Protein AF-A0A2E8CYW5-F1 (afdb_monomer_lite)

pLDDT: mean 71.44, std 22.96, range [21.73, 96.25]

Secondary structure (DSSP, 8-state):
--------------------------------------------S----TT-----TT--------------TT---EE-TTS-EEETTEEESSSSSS-EEPPHHHHHHHHSTT-EEEEEE-TTS-EEEEEE----S-SSEEEEEEEEESSTTSS-EEEEEEEEE-TT---EE-TTS-EE-SEEEEEEEEE-TTS-EEEEEEE--TT---B--STT--GGG--BPPEEEEEEETTTT-STT-EEEEEE----

Foldseek 3Di:
DDDDDDDDDDDDDDDDDPPPDDDDPDDDDDDDDDDDDDDDDPDDPDPPDSPDDPPPPVDDDDDDDDDDDDADPLWDWAQFPLRWIDTQQWIDPPNRNDIDGAPPQLNCVCPDQQNFFEWYQDPQRKIKTWGFDQDDPDQQKGWIFIWIDNPRSNHIDTRDTAIEGRRFFRFFADPVLDTGHAKDWHDYWDADPLRKIKTKIKGDGHPQPAAPPDPSDDVVSRHGHIFIFMWIFNPSPPDPPGYIYTPDGPDD

Structure (mmCIF, N/CA/C/O backbone):
data_AF-A0A2E8CYW5-F1
#
_entry.id   AF-A0A2E8CYW5-F1
#
loop_
_atom_site.group_PDB
_atom_site.id
_atom_site.type_symbol
_atom_site.label_atom_id
_atom_site.label_alt_id
_atom_site.label_comp_id
_atom_site.label_asym_id
_atom_site.label_entity_id
_atom_site.label_seq_id
_atom_site.pdbx_PDB_ins_code
_atom_site.Cartn_x
_atom_site.Cartn_y
_atom_site.Cartn_z
_atom_site.occupancy
_atom_site.B_iso_or_equiv
_atom_site.auth_seq_id
_atom_site.auth_comp_id
_atom_site.auth_asym_id
_atom_site.auth_atom_id
_atom_site.pdbx_PDB_model_num
ATOM 1 N N . MET A 1 1 ? 54.751 26.256 -8.922 1.00 47.03 1 MET A N 1
ATOM 2 C CA . MET A 1 1 ? 53.651 26.724 -8.053 1.00 47.03 1 MET A CA 1
ATOM 3 C C . MET A 1 1 ? 52.973 27.924 -8.700 1.00 47.03 1 MET A C 1
ATOM 5 O O . MET A 1 1 ? 53.619 28.960 -8.795 1.00 47.03 1 MET A O 1
ATOM 9 N N . PRO A 1 2 ? 51.725 27.797 -9.175 1.00 37.22 2 PRO A N 1
ATOM 10 C CA . PRO A 1 2 ? 50.867 28.930 -9.518 1.00 37.22 2 PRO A CA 1
ATOM 11 C C . PRO A 1 2 ? 49.716 29.100 -8.497 1.00 37.22 2 PRO A C 1
ATOM 13 O O . PRO A 1 2 ? 49.422 28.163 -7.750 1.00 37.22 2 PRO A O 1
ATOM 16 N N . PRO A 1 3 ? 49.088 30.288 -8.414 1.00 44.34 3 PRO A N 1
ATOM 17 C CA . PRO A 1 3 ? 48.321 30.696 -7.242 1.00 44.34 3 PRO A CA 1
ATOM 18 C C . PRO A 1 3 ? 46.889 30.151 -7.224 1.00 44.34 3 PRO A C 1
ATOM 20 O O . PRO A 1 3 ? 46.213 30.030 -8.249 1.00 44.34 3 PRO A O 1
ATOM 23 N N . SER A 1 4 ? 46.427 29.871 -6.007 1.00 41.19 4 SER A N 1
ATOM 24 C CA . SER A 1 4 ? 45.069 29.482 -5.654 1.00 41.19 4 SER A CA 1
ATOM 25 C C . SER A 1 4 ? 44.073 30.611 -5.946 1.00 41.19 4 SER A C 1
ATOM 27 O O . SER A 1 4 ? 44.196 31.727 -5.448 1.00 41.19 4 SER A O 1
ATOM 29 N N . ARG A 1 5 ? 43.040 30.315 -6.743 1.00 37.78 5 ARG A N 1
ATOM 30 C CA . ARG A 1 5 ? 41.843 31.160 -6.857 1.00 37.78 5 ARG A CA 1
ATOM 31 C C . ARG A 1 5 ? 40.737 30.562 -5.996 1.00 37.78 5 ARG A C 1
ATOM 33 O O . ARG A 1 5 ? 40.181 29.521 -6.339 1.00 37.78 5 ARG A O 1
ATOM 40 N N . SER A 1 6 ? 40.421 31.230 -4.890 1.00 40.03 6 SER A N 1
ATOM 41 C CA . SER A 1 6 ? 39.220 30.978 -4.100 1.00 40.03 6 SER A CA 1
ATOM 42 C C . SER A 1 6 ? 37.986 31.398 -4.906 1.00 40.03 6 SER A C 1
ATOM 44 O O . SER A 1 6 ? 37.879 32.529 -5.377 1.00 40.03 6 SER A O 1
ATOM 46 N N . ARG A 1 7 ? 37.039 30.474 -5.097 1.00 35.38 7 ARG A N 1
ATOM 47 C CA . ARG A 1 7 ? 35.687 30.802 -5.562 1.00 35.38 7 ARG A CA 1
ATOM 48 C C . ARG A 1 7 ? 34.765 30.811 -4.351 1.00 35.38 7 ARG A C 1
ATOM 50 O O . ARG A 1 7 ? 34.496 29.764 -3.772 1.00 35.38 7 ARG A O 1
ATOM 57 N N . HIS A 1 8 ? 34.277 31.992 -3.987 1.00 34.41 8 HIS A N 1
ATOM 58 C CA . HIS A 1 8 ? 33.111 32.132 -3.125 1.00 34.41 8 HIS A CA 1
ATOM 59 C C . HIS A 1 8 ? 31.872 31.684 -3.911 1.00 34.41 8 HIS A C 1
ATOM 61 O O . HIS A 1 8 ? 31.491 32.333 -4.883 1.00 34.41 8 HIS A O 1
ATOM 67 N N . SER A 1 9 ? 31.252 30.570 -3.514 1.00 30.77 9 SER A N 1
ATOM 68 C CA . SER A 1 9 ? 29.910 30.207 -3.973 1.00 30.77 9 SER A CA 1
ATOM 69 C C . SER A 1 9 ? 28.882 30.747 -2.983 1.00 30.77 9 SER A C 1
ATOM 71 O O . SER A 1 9 ? 28.772 30.265 -1.855 1.00 30.77 9 SER A O 1
ATOM 73 N N . ILE A 1 10 ? 28.128 31.751 -3.413 1.00 33.31 10 ILE A N 1
ATOM 74 C CA . ILE A 1 10 ? 26.928 32.223 -2.727 1.00 33.31 10 ILE A CA 1
ATOM 75 C C . ILE A 1 10 ? 25.847 31.158 -2.954 1.00 33.31 10 ILE A C 1
ATOM 77 O O . ILE A 1 10 ? 25.434 30.931 -4.088 1.00 33.31 10 ILE A O 1
ATOM 81 N N . SER A 1 11 ? 25.421 30.474 -1.891 1.00 28.48 11 SER A N 1
ATOM 82 C CA . SER A 1 11 ? 24.241 29.599 -1.923 1.00 28.48 11 SER A CA 1
ATOM 83 C C . SER A 1 11 ? 22.984 30.442 -1.693 1.00 28.48 11 SER A C 1
ATOM 85 O O . SER A 1 11 ? 22.895 31.081 -0.643 1.00 28.48 11 SER A O 1
ATOM 87 N N . PRO A 1 12 ? 21.989 30.449 -2.596 1.00 29.73 12 PRO A N 1
ATOM 88 C CA . PRO A 1 12 ? 20.687 31.003 -2.267 1.00 29.73 12 PRO A CA 1
ATOM 89 C C . PRO A 1 12 ? 19.934 30.004 -1.380 1.00 29.73 12 PRO A C 1
ATOM 91 O O . PRO A 1 12 ? 19.666 28.871 -1.781 1.00 29.73 12 PRO A O 1
ATOM 94 N N . SER A 1 13 ? 19.595 30.417 -0.154 1.00 29.06 13 SER A N 1
ATOM 95 C CA . SER A 1 13 ? 18.730 29.633 0.727 1.00 29.06 13 SER A CA 1
ATOM 96 C C . SER A 1 13 ? 17.302 29.666 0.175 1.00 29.06 13 SER A C 1
ATOM 98 O O . SER A 1 13 ? 16.568 30.637 0.370 1.00 29.06 13 SER A O 1
ATOM 100 N N . ILE A 1 14 ? 16.897 28.611 -0.521 1.00 31.09 14 ILE A N 1
ATOM 101 C CA . ILE A 1 14 ? 15.496 28.401 -0.880 1.00 31.09 14 ILE A CA 1
ATOM 102 C C . ILE A 1 14 ? 14.826 27.790 0.351 1.00 31.09 14 ILE A C 1
ATOM 104 O O . ILE A 1 14 ? 15.041 26.625 0.681 1.00 31.09 14 ILE A O 1
ATOM 108 N N . ARG A 1 15 ? 14.045 28.598 1.077 1.00 28.33 15 ARG A N 1
ATOM 109 C CA . ARG A 1 15 ? 13.140 28.075 2.107 1.00 28.33 15 ARG A CA 1
ATOM 110 C C . ARG A 1 15 ? 12.066 27.236 1.405 1.00 28.33 15 ARG A C 1
ATOM 112 O O . ARG A 1 15 ? 11.458 27.746 0.464 1.00 28.33 15 ARG A O 1
ATOM 119 N N . PRO A 1 16 ? 11.776 26.003 1.846 1.00 27.34 16 PRO A N 1
ATOM 120 C CA . PRO A 1 16 ? 10.622 25.283 1.334 1.00 27.34 16 PRO A CA 1
ATOM 121 C C . PRO A 1 16 ? 9.353 25.998 1.814 1.00 27.34 16 PRO A C 1
ATOM 123 O O . PRO A 1 16 ? 9.046 26.010 3.006 1.00 27.34 16 PRO A O 1
ATOM 126 N N . GLN A 1 17 ? 8.624 26.622 0.887 1.00 27.45 17 GLN A N 1
ATOM 127 C CA . GLN A 1 17 ? 7.241 27.023 1.125 1.00 27.45 17 GLN A CA 1
ATOM 128 C C . GLN A 1 17 ? 6.415 25.745 1.286 1.00 27.45 17 GLN A C 1
ATOM 130 O O . GLN A 1 17 ? 6.280 24.951 0.355 1.00 27.45 17 GLN A O 1
ATOM 135 N N . SER A 1 18 ? 5.887 25.511 2.487 1.00 30.22 18 SER A N 1
ATOM 136 C CA . SER A 1 18 ? 4.919 24.444 2.713 1.00 30.22 18 SER A CA 1
ATOM 137 C C . SER A 1 18 ? 3.595 24.843 2.061 1.00 30.22 18 SER A C 1
ATOM 139 O O . SER A 1 18 ? 2.777 25.527 2.677 1.00 30.22 18 SER A O 1
ATOM 141 N N . ASN A 1 19 ? 3.371 24.413 0.822 1.00 26.50 19 ASN A N 1
ATOM 142 C CA . ASN A 1 19 ? 2.046 24.453 0.213 1.00 26.50 19 ASN A CA 1
ATOM 143 C C . ASN A 1 19 ? 1.159 23.416 0.917 1.00 26.50 19 ASN A C 1
ATOM 145 O O . ASN A 1 19 ? 1.057 22.265 0.498 1.00 26.50 19 ASN A O 1
ATOM 149 N N . ARG A 1 20 ? 0.537 23.817 2.031 1.00 27.14 20 ARG A N 1
ATOM 150 C CA . ARG A 1 20 ? -0.665 23.152 2.540 1.00 27.14 20 ARG A CA 1
ATOM 151 C C . ARG A 1 20 ? -1.781 23.463 1.547 1.00 27.14 20 ARG A C 1
ATOM 153 O O . ARG A 1 20 ? -2.274 24.583 1.519 1.00 27.14 20 ARG A O 1
ATOM 160 N N . GLN A 1 21 ? -2.149 22.491 0.722 1.00 24.30 21 GLN A N 1
ATOM 161 C CA . GLN A 1 21 ? -3.419 22.543 0.007 1.00 24.30 21 GLN A CA 1
ATOM 162 C C . GLN A 1 21 ? -4.511 22.069 0.970 1.00 24.30 21 GLN A C 1
ATOM 164 O O . GLN A 1 21 ? -4.511 20.916 1.400 1.00 24.30 21 GLN A O 1
ATOM 169 N N . GLU A 1 22 ? -5.400 22.982 1.358 1.00 23.59 22 GLU A N 1
ATOM 170 C CA . GLU A 1 22 ? -6.690 22.627 1.945 1.00 23.59 22 GLU A CA 1
ATOM 171 C C . GLU A 1 22 ? -7.615 22.169 0.818 1.00 23.59 22 GLU A C 1
ATOM 173 O O . GLU A 1 22 ? -7.815 22.880 -0.166 1.00 23.59 22 GLU A O 1
ATOM 178 N N . ILE A 1 23 ? -8.169 20.966 0.952 1.00 28.81 23 ILE A N 1
ATOM 179 C CA . ILE A 1 23 ? -9.212 20.483 0.051 1.00 28.81 23 ILE A CA 1
ATOM 180 C C . ILE A 1 23 ? -10.537 21.062 0.555 1.00 28.81 23 ILE A C 1
ATOM 182 O O . ILE A 1 23 ? -11.105 20.578 1.533 1.00 28.81 23 ILE A O 1
ATOM 186 N N . GLN A 1 24 ? -11.022 22.110 -0.109 1.00 21.98 24 GLN A N 1
ATOM 187 C CA . GLN A 1 24 ? -12.412 22.545 -0.008 1.00 21.98 24 GLN A CA 1
ATOM 188 C C . GLN A 1 24 ? -13.266 21.663 -0.921 1.00 21.98 24 GLN A C 1
ATOM 190 O O . GLN A 1 24 ? -13.129 21.714 -2.140 1.00 21.98 24 GLN A O 1
ATOM 195 N N . ILE A 1 25 ? -14.183 20.886 -0.344 1.00 27.02 25 ILE A N 1
ATOM 196 C CA . ILE A 1 25 ? -15.333 20.372 -1.094 1.00 27.02 25 ILE A CA 1
ATOM 197 C C . ILE A 1 25 ? -16.478 21.332 -0.794 1.00 27.02 25 ILE A C 1
ATOM 199 O O . ILE A 1 25 ? -17.089 21.279 0.272 1.00 27.02 25 ILE A O 1
ATOM 203 N N . LEU A 1 26 ? -16.703 22.266 -1.715 1.00 21.73 26 LEU A N 1
ATOM 204 C CA . LEU A 1 26 ? -17.824 23.195 -1.672 1.00 21.73 26 LEU A CA 1
ATOM 205 C C . LEU A 1 26 ? -18.984 22.593 -2.469 1.00 21.73 26 LEU A C 1
ATOM 207 O O . LEU A 1 26 ? -18.809 22.260 -3.638 1.00 21.73 26 LEU A O 1
ATOM 211 N N . LEU A 1 27 ? -20.177 22.525 -1.879 1.00 28.73 27 LEU A N 1
ATOM 212 C CA . LEU A 1 27 ? -21.420 22.433 -2.644 1.00 28.73 27 LEU A CA 1
ATOM 213 C C . LEU A 1 27 ? -22.376 23.517 -2.146 1.00 28.73 27 LEU A C 1
ATOM 215 O O . LEU A 1 27 ? -22.638 23.635 -0.951 1.00 28.73 27 LEU A O 1
ATOM 219 N N . SER A 1 28 ? -22.816 24.361 -3.080 1.00 24.91 28 SER A N 1
ATOM 220 C CA . SER A 1 28 ? -23.574 25.582 -2.820 1.00 24.91 28 SER A CA 1
ATOM 221 C C . SER A 1 28 ? -24.995 25.303 -2.336 1.00 24.91 28 SER A C 1
ATOM 223 O O . SER A 1 28 ? -25.704 24.468 -2.898 1.00 24.91 28 SER A O 1
ATOM 225 N N . HIS A 1 29 ? -25.451 26.097 -1.370 1.00 35.94 29 HIS A N 1
ATOM 226 C CA . HIS A 1 29 ? -26.864 26.239 -1.037 1.00 35.94 29 HIS A CA 1
ATOM 227 C C . HIS A 1 29 ? -27.600 27.050 -2.119 1.00 35.94 29 HIS A C 1
ATOM 229 O O . HIS A 1 29 ? -27.325 28.236 -2.253 1.00 35.94 29 HIS A O 1
ATOM 235 N N . HIS A 1 30 ? -28.544 26.441 -2.852 1.00 27.81 30 HIS A N 1
ATOM 236 C CA . HIS A 1 30 ? -29.931 26.934 -2.976 1.00 27.81 30 HIS A CA 1
ATOM 237 C C . HIS A 1 30 ? -30.818 26.080 -3.914 1.00 27.81 30 HIS A C 1
ATOM 239 O O . HIS A 1 30 ? -30.529 25.896 -5.087 1.00 27.81 30 HIS A O 1
ATOM 245 N N . THR A 1 31 ? -31.924 25.602 -3.328 1.00 32.16 31 THR A N 1
ATOM 246 C CA . THR A 1 31 ? -33.293 25.390 -3.857 1.00 32.16 31 THR A CA 1
ATOM 247 C C . THR A 1 31 ? -33.548 24.766 -5.243 1.00 32.16 31 THR A C 1
ATOM 249 O O . THR A 1 31 ? -33.476 25.439 -6.263 1.00 32.16 31 THR A O 1
ATOM 252 N N . GLN A 1 32 ? -34.145 23.562 -5.171 1.00 28.42 32 GLN A N 1
ATOM 253 C CA . GLN A 1 32 ? -35.127 22.940 -6.088 1.00 28.42 32 GLN A CA 1
ATOM 254 C C . GLN A 1 32 ? -34.602 22.275 -7.385 1.00 28.42 32 GLN A C 1
ATOM 256 O O . GLN A 1 32 ? -33.529 22.601 -7.878 1.00 28.42 32 GLN A O 1
ATOM 261 N N . PRO A 1 33 ? -35.290 21.213 -7.861 1.00 35.53 33 PRO A N 1
ATOM 262 C CA . PRO A 1 33 ? -34.626 19.976 -8.240 1.00 35.53 33 PRO A CA 1
ATOM 263 C C . PRO A 1 33 ? -34.502 19.818 -9.752 1.00 35.53 33 PRO A C 1
ATOM 265 O O . PRO A 1 33 ? -35.498 19.809 -10.470 1.00 35.53 33 PRO A O 1
ATOM 268 N N . ARG A 1 34 ? -33.279 19.574 -10.218 1.00 26.97 34 ARG A N 1
ATOM 269 C CA . ARG A 1 34 ? -32.961 18.564 -11.235 1.00 26.97 34 ARG A CA 1
ATOM 270 C C . ARG A 1 34 ? -31.443 18.439 -11.339 1.00 26.97 34 ARG A C 1
ATOM 272 O O . ARG A 1 34 ? -30.766 19.342 -11.803 1.00 26.97 34 ARG A O 1
ATOM 279 N N . PHE A 1 35 ? -30.986 17.297 -10.828 1.00 35.22 35 PHE A N 1
ATOM 280 C CA . PHE A 1 35 ? -29.798 16.524 -11.182 1.00 35.22 35 PHE A CA 1
ATOM 281 C C . PHE A 1 35 ? -28.516 17.289 -11.530 1.00 35.22 35 PHE A C 1
ATOM 283 O O . PHE A 1 35 ? -28.335 17.741 -12.655 1.00 35.22 35 PHE A O 1
ATOM 290 N N . LEU A 1 36 ? -27.557 17.259 -10.600 1.00 25.67 36 LEU A N 1
ATOM 291 C CA . LEU A 1 36 ? -26.140 17.253 -10.950 1.00 25.67 36 LEU A CA 1
ATOM 292 C C . LEU A 1 36 ? -25.350 16.374 -9.966 1.00 25.67 36 LEU A C 1
ATOM 294 O O . LEU A 1 36 ? -25.582 16.401 -8.758 1.00 25.67 36 LEU A O 1
ATOM 298 N N . ARG A 1 37 ? -24.481 15.548 -10.550 1.00 29.22 37 ARG A N 1
ATOM 299 C CA . ARG A 1 37 ? -23.729 14.420 -9.983 1.00 29.22 37 ARG A CA 1
ATOM 300 C C . ARG A 1 37 ? -22.517 14.882 -9.163 1.00 29.22 37 ARG A C 1
ATOM 302 O O . ARG A 1 37 ? -21.942 15.925 -9.462 1.00 29.22 37 ARG A O 1
ATOM 309 N N . LEU A 1 38 ? -22.063 14.065 -8.204 1.00 29.83 38 LEU A N 1
ATOM 310 C CA . LEU A 1 38 ? -20.691 14.166 -7.697 1.00 29.83 38 LEU A CA 1
ATOM 311 C C . LEU A 1 38 ? -20.029 12.793 -7.544 1.00 29.83 38 LEU A C 1
ATOM 313 O O . LEU A 1 38 ? -20.540 11.899 -6.872 1.00 29.83 38 LEU A O 1
ATOM 317 N N . ALA A 1 39 ? -18.874 12.689 -8.196 1.00 29.08 39 ALA A N 1
ATOM 318 C CA . ALA A 1 39 ? -18.008 11.533 -8.319 1.00 29.08 39 ALA A CA 1
ATOM 319 C C . ALA A 1 39 ? -17.130 11.320 -7.075 1.00 29.08 39 ALA A C 1
ATOM 321 O O . ALA A 1 39 ? -16.587 12.269 -6.508 1.00 29.08 39 ALA A O 1
ATOM 322 N N . ALA A 1 40 ? -16.927 10.053 -6.710 1.00 29.70 40 ALA A N 1
ATOM 323 C CA . ALA A 1 40 ? -15.824 9.627 -5.860 1.00 29.70 40 ALA A CA 1
ATOM 324 C C . ALA A 1 40 ? -14.643 9.249 -6.765 1.00 29.70 40 ALA A C 1
ATOM 326 O O . ALA A 1 40 ? -14.745 8.334 -7.581 1.00 29.70 40 ALA A O 1
ATOM 327 N N . SER A 1 41 ? -13.524 9.963 -6.643 1.00 28.55 41 SER A N 1
ATOM 328 C CA . SER A 1 41 ? -12.308 9.667 -7.398 1.00 28.55 41 SER A CA 1
ATOM 329 C C . SER A 1 41 ? -11.626 8.413 -6.844 1.00 28.55 41 SER A C 1
ATOM 331 O O . SER A 1 41 ? -10.807 8.483 -5.928 1.00 28.55 41 SER A O 1
ATOM 333 N N . LEU A 1 42 ? -11.946 7.257 -7.421 1.00 27.39 42 LEU A N 1
ATOM 334 C CA . LEU A 1 42 ? -10.985 6.165 -7.535 1.00 27.39 42 LEU A CA 1
ATOM 335 C C . LEU A 1 42 ? -9.947 6.603 -8.569 1.00 27.39 42 LEU A C 1
ATOM 337 O O . LEU A 1 42 ? -10.308 6.996 -9.680 1.00 27.39 42 LEU A O 1
ATOM 341 N N . SER A 1 43 ? -8.668 6.587 -8.195 1.00 28.48 43 SER A N 1
ATOM 342 C CA . SER A 1 43 ? -7.562 6.915 -9.090 1.00 28.48 43 SER A CA 1
ATOM 343 C C . SER A 1 43 ? -7.649 6.068 -10.356 1.00 28.48 43 SER A C 1
ATOM 345 O O . SER A 1 43 ? -7.377 4.871 -10.386 1.00 28.48 43 SER A O 1
ATOM 347 N N . THR A 1 44 ? -8.040 6.732 -11.427 1.00 26.55 44 THR A N 1
ATOM 348 C CA . THR A 1 44 ? -7.998 6.225 -12.779 1.00 26.55 44 THR A CA 1
ATOM 349 C C . THR A 1 44 ? -7.469 7.372 -13.625 1.00 26.55 44 THR A C 1
ATOM 351 O O . THR A 1 44 ? -8.061 8.445 -13.705 1.00 26.55 44 THR A O 1
ATOM 354 N N . TRP A 1 45 ? -6.393 7.133 -14.369 1.00 28.02 45 TRP A N 1
ATOM 355 C CA . TRP A 1 45 ? -6.282 7.705 -15.717 1.00 28.02 45 TRP A CA 1
ATOM 356 C C . TRP A 1 45 ? -7.270 7.021 -16.665 1.00 28.02 45 TRP A C 1
ATOM 358 O O . TRP A 1 45 ? -6.965 6.480 -17.719 1.00 28.02 45 TRP A O 1
ATOM 368 N N . SER A 1 46 ? -8.505 7.043 -16.220 1.00 27.73 46 SER A N 1
ATOM 369 C CA . SER A 1 46 ? -9.724 6.850 -16.950 1.00 27.73 46 SER A CA 1
ATOM 370 C C . SER A 1 46 ? -10.676 7.718 -16.163 1.00 27.73 46 SER A C 1
ATOM 372 O O . SER A 1 46 ? -11.439 7.243 -15.335 1.00 27.73 46 SER A O 1
ATOM 374 N N . ALA A 1 47 ? -10.653 9.014 -16.461 1.00 31.11 47 ALA A N 1
ATOM 375 C CA . ALA A 1 47 ? -11.911 9.732 -16.523 1.00 31.11 47 ALA A CA 1
ATOM 376 C C . ALA A 1 47 ? -12.772 9.050 -17.610 1.00 31.11 47 ALA A C 1
ATOM 378 O O . ALA A 1 47 ? -12.980 9.584 -18.691 1.00 31.11 47 ALA A O 1
ATOM 379 N N . ALA A 1 48 ? -13.193 7.809 -17.350 1.00 33.19 48 ALA A N 1
ATOM 380 C CA . ALA A 1 48 ? -14.477 7.334 -17.783 1.00 33.19 48 ALA A CA 1
ATOM 381 C C . ALA A 1 48 ? -15.444 8.167 -16.950 1.00 33.19 48 ALA A C 1
ATOM 383 O O . ALA A 1 48 ? -15.329 8.250 -15.725 1.00 33.19 48 ALA A O 1
ATOM 384 N N . ASN A 1 49 ? -16.267 8.922 -17.659 1.00 32.88 49 ASN A N 1
ATOM 385 C CA . ASN A 1 49 ? -17.238 9.853 -17.120 1.00 32.88 49 ASN A CA 1
ATOM 386 C C . ASN A 1 49 ? -17.919 9.255 -15.878 1.00 32.88 49 ASN A C 1
ATOM 388 O O . ASN A 1 49 ? -18.357 8.108 -15.919 1.00 32.88 49 ASN A O 1
ATOM 392 N N . GLY A 1 50 ? -18.016 10.022 -14.785 1.00 38.44 50 GLY A N 1
ATOM 393 C CA . GLY A 1 50 ? -18.687 9.644 -13.527 1.00 38.44 50 GLY A CA 1
ATOM 394 C C . GLY A 1 50 ? -20.213 9.510 -13.649 1.00 38.44 50 GLY A C 1
ATOM 395 O O . GLY A 1 50 ? -20.951 9.890 -12.742 1.00 38.44 50 GLY A O 1
ATOM 396 N N . ASP A 1 51 ? -20.654 9.000 -14.791 1.00 43.84 51 ASP A N 1
ATOM 397 C CA . ASP A 1 51 ? -22.015 8.922 -15.285 1.00 43.84 51 ASP A CA 1
ATOM 398 C C . ASP A 1 51 ? -22.465 7.477 -15.520 1.00 43.84 51 ASP A C 1
ATOM 400 O O . ASP A 1 51 ? -23.658 7.260 -15.724 1.00 43.84 51 ASP A O 1
ATOM 404 N N . GLU A 1 52 ? -21.549 6.505 -15.480 1.00 47.09 52 GLU A N 1
ATOM 405 C CA . GLU A 1 52 ? -21.896 5.087 -15.555 1.00 47.09 52 GLU A CA 1
ATOM 406 C C . GLU A 1 52 ? -22.388 4.617 -14.184 1.00 47.09 52 GLU A C 1
ATOM 408 O O . GLU A 1 52 ? -21.622 4.329 -13.261 1.00 47.09 52 GLU A O 1
ATOM 413 N N . GLU A 1 53 ? -23.711 4.597 -14.039 1.00 53.66 53 GLU A N 1
ATOM 414 C CA . GLU A 1 53 ? -24.379 3.827 -13.000 1.00 53.66 53 GLU A CA 1
ATOM 415 C C . GLU A 1 53 ? -23.948 2.359 -13.159 1.00 53.66 53 GLU A C 1
ATOM 417 O O . GLU A 1 53 ? -23.843 1.846 -14.271 1.00 53.66 53 GLU A O 1
ATOM 422 N N . SER A 1 54 ? -23.602 1.685 -12.060 1.00 57.69 54 SER A N 1
ATOM 423 C CA . SER A 1 54 ? -23.266 0.265 -12.147 1.00 57.69 54 SER A CA 1
ATOM 424 C C . SER A 1 54 ? -24.536 -0.497 -12.521 1.00 57.69 54 SER A C 1
ATOM 426 O O . SER A 1 54 ? -25.397 -0.706 -11.674 1.00 57.69 54 SER A O 1
ATOM 428 N N . ASP A 1 55 ? -24.633 -0.930 -13.776 1.00 62.66 55 ASP A N 1
ATOM 429 C CA . ASP A 1 55 ? -25.780 -1.685 -14.297 1.00 62.66 55 ASP A CA 1
ATOM 430 C C . ASP A 1 55 ? -25.886 -3.114 -13.725 1.00 62.66 55 ASP A C 1
ATOM 432 O O . ASP A 1 55 ? -26.747 -3.888 -14.143 1.00 62.66 55 ASP A O 1
ATOM 436 N N . ASP A 1 56 ? -25.023 -3.512 -12.779 1.00 79.06 56 ASP A N 1
ATOM 437 C CA . ASP A 1 56 ? -25.128 -4.819 -12.131 1.00 79.06 56 ASP A CA 1
ATOM 438 C C . ASP A 1 56 ? -26.254 -4.786 -11.081 1.00 79.06 56 ASP A C 1
ATOM 440 O O . ASP A 1 56 ? -26.066 -4.227 -9.995 1.00 79.06 56 ASP A O 1
ATOM 444 N N . PRO A 1 57 ? -27.407 -5.444 -11.318 1.00 76.88 57 PRO A N 1
ATOM 445 C CA . PRO A 1 57 ? -28.550 -5.393 -10.405 1.00 76.88 57 PRO A CA 1
ATOM 446 C C . PRO A 1 57 ? -28.261 -6.034 -9.037 1.00 76.88 57 PRO A C 1
ATOM 448 O O . PRO A 1 57 ? -29.061 -5.909 -8.104 1.00 76.88 57 PRO A O 1
ATOM 451 N N . ARG A 1 58 ? -27.130 -6.742 -8.895 1.00 84.06 58 ARG A N 1
ATOM 452 C CA . ARG A 1 58 ? -26.660 -7.314 -7.627 1.00 84.06 58 ARG A CA 1
ATOM 453 C C . ARG A 1 58 ? -25.947 -6.281 -6.756 1.00 84.06 58 ARG A C 1
ATOM 455 O O . ARG A 1 58 ? -25.823 -6.501 -5.551 1.00 84.06 58 ARG A O 1
ATOM 462 N N . ILE A 1 59 ? -25.482 -5.174 -7.332 1.00 76.00 59 ILE A N 1
ATOM 463 C CA . ILE A 1 59 ? -24.755 -4.120 -6.628 1.00 76.00 59 ILE A CA 1
ATOM 464 C C . ILE A 1 59 ? -25.710 -2.952 -6.392 1.00 76.00 59 ILE A C 1
ATOM 466 O O . ILE A 1 59 ? -25.963 -2.130 -7.263 1.00 76.00 59 ILE A O 1
ATOM 470 N N . LYS A 1 60 ? -26.238 -2.856 -5.171 1.00 77.50 60 LYS A N 1
ATOM 471 C CA . LYS A 1 60 ? -27.009 -1.685 -4.740 1.00 77.50 60 LYS A CA 1
ATOM 472 C C . LYS A 1 60 ? -26.079 -0.690 -4.061 1.00 77.50 60 LYS A C 1
ATOM 474 O O . LYS A 1 60 ? -25.545 -0.982 -2.992 1.00 77.50 60 LYS A O 1
ATOM 479 N N . VAL A 1 61 ? -25.912 0.487 -4.657 1.00 70.50 61 VAL A N 1
ATOM 480 C CA . VAL A 1 61 ? -25.150 1.592 -4.063 1.00 70.50 61 VAL A CA 1
ATOM 481 C C . VAL A 1 61 ? -26.119 2.575 -3.412 1.00 70.50 61 VAL A C 1
ATOM 483 O O . VAL A 1 61 ? -27.006 3.111 -4.066 1.00 70.50 61 VAL A O 1
ATOM 486 N N . THR A 1 62 ? -25.951 2.828 -2.116 1.00 71.50 62 THR A N 1
ATOM 487 C CA . THR A 1 62 ? -26.690 3.872 -1.389 1.00 71.50 62 THR A CA 1
ATOM 488 C C . THR A 1 62 ? -25.725 4.964 -0.951 1.00 71.50 62 THR A C 1
ATOM 490 O O . THR A 1 62 ? -24.765 4.676 -0.234 1.00 71.50 62 THR A O 1
ATOM 493 N N . VAL A 1 63 ? -25.983 6.210 -1.347 1.00 69.81 63 VAL A N 1
ATOM 494 C CA . VAL A 1 63 ? -25.155 7.367 -0.979 1.00 69.81 63 VAL A CA 1
ATOM 495 C C . VAL A 1 63 ? -25.779 8.078 0.221 1.00 69.81 63 VAL A C 1
ATOM 497 O O . VAL A 1 63 ? -26.946 8.460 0.183 1.00 69.81 63 VAL A O 1
ATOM 500 N N . GLY A 1 64 ? -25.008 8.220 1.301 1.00 70.62 64 GLY A N 1
ATOM 501 C CA . GLY A 1 64 ? -25.394 8.978 2.495 1.00 70.62 64 GLY A CA 1
ATOM 502 C C . GLY A 1 64 ? -24.789 10.383 2.521 1.00 70.62 64 GLY A C 1
ATOM 503 O O . GLY A 1 64 ? -24.123 10.806 1.579 1.00 70.62 64 GLY A O 1
ATOM 504 N N . SER A 1 65 ? -24.996 11.104 3.624 1.00 78.12 65 SER A N 1
ATOM 505 C CA . SER A 1 65 ? -24.354 12.403 3.857 1.00 78.12 65 SER A CA 1
ATOM 506 C C . SER A 1 65 ? -22.827 12.283 3.898 1.00 78.12 65 SER A C 1
ATOM 508 O O . SER A 1 65 ? -22.290 11.355 4.504 1.00 78.12 65 SER A O 1
ATOM 510 N N . SER A 1 66 ? -22.136 13.253 3.301 1.00 78.00 66 SER A N 1
ATOM 511 C CA . SER A 1 66 ? -20.671 13.316 3.272 1.00 78.00 66 SER A CA 1
ATOM 512 C C . SER A 1 66 ? -20.104 14.075 4.472 1.00 78.00 66 SER A C 1
ATOM 514 O O . SER A 1 66 ? -20.663 15.085 4.897 1.00 78.00 66 SER A O 1
ATOM 516 N N . THR A 1 67 ? -18.939 13.637 4.950 1.00 81.19 67 THR A N 1
ATOM 517 C CA . THR A 1 67 ? -18.132 14.341 5.957 1.00 81.19 67 THR A CA 1
ATOM 518 C C . THR A 1 67 ? -16.727 14.572 5.417 1.00 81.19 67 THR A C 1
ATOM 520 O O . THR A 1 67 ? -16.153 13.703 4.760 1.00 81.19 67 THR A O 1
ATOM 523 N N . LEU A 1 68 ? -16.155 15.738 5.721 1.00 80.50 68 LEU A N 1
ATOM 524 C CA . LEU A 1 68 ? -14.773 16.062 5.383 1.00 80.50 68 LEU A CA 1
ATOM 525 C C . LEU A 1 68 ? -13.797 15.405 6.357 1.00 80.50 68 LEU A C 1
ATOM 527 O O . LEU A 1 68 ? -13.961 15.482 7.574 1.00 80.50 68 LEU A O 1
ATOM 531 N N . VAL A 1 69 ? -12.732 14.829 5.809 1.00 82.00 69 VAL A N 1
ATOM 532 C CA . VAL A 1 69 ? -11.599 14.319 6.577 1.00 82.00 69 VAL A CA 1
ATOM 533 C C . VAL A 1 69 ? -10.307 14.877 6.001 1.00 82.00 69 VAL A C 1
ATOM 535 O O . VAL A 1 69 ? -10.102 14.891 4.789 1.00 82.00 69 VAL A O 1
ATOM 538 N N . SER A 1 70 ? -9.431 15.364 6.877 1.00 80.50 70 SER A N 1
ATOM 539 C CA . SER A 1 70 ? -8.111 15.839 6.472 1.00 80.50 70 SER A CA 1
ATOM 540 C C . SER A 1 70 ? -7.233 14.637 6.131 1.00 80.50 70 SER A C 1
ATOM 542 O O . SER A 1 70 ? -6.783 13.921 7.025 1.00 80.50 70 SER A O 1
ATOM 544 N N . ALA A 1 71 ? -7.020 14.399 4.840 1.00 79.00 71 ALA A N 1
ATOM 545 C CA . ALA A 1 71 ? -6.178 13.326 4.333 1.00 79.00 71 ALA A CA 1
ATOM 546 C C . ALA A 1 71 ? -5.438 13.762 3.053 1.00 79.00 71 ALA A C 1
ATOM 548 O O . ALA A 1 71 ? -5.831 14.719 2.387 1.00 79.00 71 ALA A O 1
ATOM 549 N N . ARG A 1 72 ? -4.354 13.066 2.698 1.00 75.25 72 ARG A N 1
ATOM 550 C CA . ARG A 1 72 ? -3.676 13.205 1.402 1.00 75.25 72 ARG A CA 1
ATOM 551 C C . ARG A 1 72 ? -4.574 12.652 0.301 1.00 75.25 72 ARG A C 1
ATOM 553 O O . ARG A 1 72 ? -5.322 11.706 0.537 1.00 75.25 72 ARG A O 1
ATOM 560 N N . PHE A 1 73 ? -4.417 13.206 -0.895 1.00 67.62 73 PHE A N 1
ATOM 561 C CA . PHE A 1 73 ? -5.186 12.866 -2.092 1.00 67.62 73 PHE A CA 1
ATOM 562 C C . PHE A 1 73 ? -5.200 11.363 -2.438 1.00 67.62 73 PHE A C 1
ATOM 564 O O . PHE A 1 73 ? -6.183 10.860 -2.961 1.00 67.62 73 PHE A O 1
ATOM 571 N N . ASP A 1 74 ? -4.137 10.636 -2.106 1.00 72.62 74 ASP A N 1
ATOM 572 C CA . ASP A 1 74 ? -3.944 9.207 -2.371 1.00 72.62 74 ASP A CA 1
ATOM 573 C C . ASP A 1 74 ? -4.302 8.296 -1.179 1.00 72.62 74 ASP A C 1
ATOM 575 O O . ASP A 1 74 ? -4.033 7.093 -1.203 1.00 72.62 74 ASP A O 1
ATOM 579 N N . SER A 1 75 ? -4.895 8.852 -0.117 1.00 79.56 75 SER A N 1
ATOM 580 C CA . SER A 1 75 ? -5.186 8.097 1.103 1.00 79.56 75 SER A CA 1
ATOM 581 C C . SER A 1 75 ? -6.359 7.142 0.919 1.00 79.56 75 SER A C 1
ATOM 583 O O . SER A 1 75 ? -7.398 7.496 0.368 1.00 79.56 75 SER A O 1
ATOM 585 N N . VAL A 1 76 ? -6.226 5.943 1.483 1.00 82.44 76 VAL A N 1
ATOM 586 C CA . VAL A 1 76 ? -7.274 4.921 1.476 1.00 82.44 76 VAL A CA 1
ATOM 587 C C . VAL A 1 76 ? -7.933 4.839 2.846 1.00 82.44 76 VAL A C 1
ATOM 589 O O . VAL A 1 76 ? -7.260 4.839 3.881 1.00 82.44 76 VAL A O 1
ATOM 592 N N . VAL A 1 77 ? -9.265 4.773 2.851 1.00 89.19 77 VAL A N 1
ATOM 593 C CA . VAL A 1 77 ? -10.045 4.524 4.064 1.00 89.19 77 VAL A CA 1
ATOM 594 C C . VAL A 1 77 ? -10.051 3.025 4.346 1.00 89.19 77 VAL A C 1
ATOM 596 O O . VAL A 1 77 ? -10.436 2.217 3.502 1.00 89.19 77 VAL A O 1
ATOM 599 N N . HIS A 1 78 ? -9.662 2.649 5.557 1.00 90.81 78 HIS A N 1
ATOM 600 C CA . HIS A 1 78 ? -9.702 1.280 6.047 1.00 90.81 78 HIS A CA 1
ATOM 601 C C . HIS A 1 78 ? -10.787 1.141 7.111 1.00 90.81 78 HIS A C 1
ATOM 603 O O . HIS A 1 78 ? -10.834 1.926 8.055 1.00 90.81 78 HIS A O 1
ATOM 609 N N . LYS A 1 79 ? -11.626 0.110 7.001 1.00 93.31 79 LYS A N 1
ATOM 610 C CA . LYS A 1 79 ? -12.481 -0.323 8.109 1.00 93.31 79 LYS A CA 1
ATOM 611 C C . LYS A 1 79 ? -11.703 -1.311 8.977 1.00 93.31 79 LYS A C 1
ATOM 613 O O . LYS A 1 79 ? -11.231 -2.325 8.469 1.00 93.31 79 LYS A O 1
ATOM 618 N N . LEU A 1 80 ? -11.548 -0.991 10.257 1.00 95.62 80 LEU A N 1
ATOM 619 C CA . LEU A 1 80 ? -10.839 -1.797 11.250 1.00 95.62 80 LEU A CA 1
ATOM 620 C C . LEU A 1 80 ? -11.730 -2.907 11.819 1.00 95.62 80 LEU A C 1
ATOM 622 O O . LEU A 1 80 ? -12.939 -2.931 11.581 1.00 95.62 80 LEU A O 1
ATOM 626 N N . ALA A 1 81 ? -11.134 -3.850 12.554 1.00 95.62 81 ALA A N 1
ATOM 627 C CA . ALA A 1 81 ? -11.860 -5.012 13.069 1.00 95.62 81 ALA A CA 1
ATOM 628 C C . ALA A 1 81 ? -12.881 -4.637 14.158 1.00 95.62 81 ALA A C 1
ATOM 630 O O . ALA A 1 81 ? -13.902 -5.302 14.291 1.00 95.62 81 ALA A O 1
ATOM 631 N N . ASP A 1 82 ? -12.650 -3.537 14.882 1.00 95.94 82 ASP A N 1
ATOM 632 C CA . ASP A 1 82 ? -13.627 -2.934 15.804 1.00 95.94 82 ASP A CA 1
ATOM 633 C C . ASP A 1 82 ? -14.747 -2.145 15.093 1.00 95.94 82 ASP A C 1
ATOM 635 O O . ASP A 1 82 ? -15.601 -1.550 15.745 1.00 95.94 82 ASP A O 1
ATOM 639 N N . GLY A 1 83 ? -14.751 -2.116 13.757 1.00 95.69 83 GLY A N 1
ATOM 640 C CA . GLY A 1 83 ? -15.720 -1.381 12.950 1.00 95.69 83 GLY A CA 1
ATOM 641 C C . GLY A 1 83 ? -15.414 0.108 12.782 1.00 95.69 83 GLY A C 1
ATOM 642 O O . GLY A 1 83 ? -16.096 0.755 11.985 1.00 95.69 83 GLY A O 1
ATOM 643 N N . SER A 1 84 ? -14.393 0.642 13.461 1.00 96.25 84 SER A N 1
ATOM 644 C CA . SER A 1 84 ? -13.950 2.023 13.265 1.00 96.25 84 SER A CA 1
ATOM 645 C C . SER A 1 84 ? -13.358 2.224 11.867 1.00 96.25 84 SER A C 1
ATOM 647 O O . SER A 1 84 ? -12.867 1.289 11.229 1.00 96.25 84 SER A O 1
ATOM 649 N N . LEU A 1 85 ? -13.426 3.454 11.365 1.00 94.56 85 LEU A N 1
ATOM 650 C CA . LEU A 1 85 ? -12.799 3.846 10.109 1.00 94.56 85 LEU A CA 1
ATOM 651 C C . LEU A 1 85 ? -11.468 4.524 10.401 1.00 94.56 85 LEU A C 1
ATOM 653 O O . LEU A 1 85 ? -11.356 5.318 11.333 1.00 94.56 85 LEU A O 1
ATOM 657 N N . PHE A 1 86 ? -10.472 4.244 9.575 1.00 92.56 86 PHE A N 1
ATOM 658 C CA . PHE A 1 86 ? -9.149 4.834 9.661 1.00 92.56 86 PHE A CA 1
ATOM 659 C C . PHE A 1 86 ? -8.723 5.370 8.301 1.00 92.56 86 PHE A C 1
ATOM 661 O O . PHE A 1 86 ? -8.797 4.659 7.302 1.00 92.56 86 PHE A O 1
ATOM 668 N N . VAL A 1 87 ? -8.221 6.600 8.263 1.00 90.38 87 VAL A N 1
ATOM 669 C CA . VAL A 1 87 ? -7.606 7.173 7.064 1.00 90.38 87 VAL A CA 1
ATOM 670 C C . VAL A 1 87 ? -6.453 8.070 7.469 1.00 90.38 87 VAL A C 1
ATOM 672 O O . VAL A 1 87 ? -6.616 9.040 8.207 1.00 90.38 87 VAL A O 1
ATOM 675 N N . GLN A 1 88 ? -5.260 7.710 7.006 1.00 85.81 88 GLN A N 1
ATOM 676 C CA . GLN A 1 88 ? -4.050 8.509 7.159 1.00 85.81 88 GLN A CA 1
ATOM 677 C C . GLN A 1 88 ? -3.788 9.051 8.581 1.00 85.81 88 GLN A C 1
ATOM 679 O O . GLN A 1 88 ? -3.484 10.223 8.778 1.00 85.81 88 GLN A O 1
ATOM 684 N N . GLY A 1 89 ? -3.921 8.202 9.598 1.00 88.56 89 GLY A N 1
ATOM 685 C CA . GLY A 1 89 ? -3.691 8.611 10.984 1.00 88.56 89 GLY A CA 1
ATOM 686 C C . GLY A 1 89 ? -4.890 9.286 11.654 1.00 88.56 89 GLY A C 1
ATOM 687 O O . GLY A 1 89 ? -4.799 9.613 12.835 1.00 88.56 89 GLY A O 1
ATOM 688 N N . ASN A 1 90 ? -6.017 9.440 10.963 1.00 91.44 90 ASN A N 1
ATOM 689 C CA . ASN A 1 90 ? -7.293 9.849 11.542 1.00 91.44 90 ASN A CA 1
ATOM 690 C C . ASN A 1 90 ? -8.184 8.630 11.770 1.00 91.44 90 ASN A C 1
ATOM 692 O O . ASN A 1 90 ? -8.151 7.678 10.990 1.00 91.44 90 ASN A O 1
ATOM 696 N N . ARG A 1 91 ? -8.999 8.677 12.822 1.00 94.12 91 ARG A N 1
ATOM 697 C CA . ARG A 1 91 ? -9.965 7.638 13.170 1.00 94.12 91 ARG A CA 1
ATOM 698 C C . ARG A 1 91 ? -11.357 8.219 13.364 1.00 94.12 91 ARG A C 1
ATOM 700 O O . ARG A 1 91 ? -11.506 9.261 13.998 1.00 94.12 91 ARG A O 1
ATOM 707 N N . SER A 1 92 ? -12.356 7.484 12.898 1.00 94.94 92 SER A N 1
ATOM 708 C CA . SER A 1 92 ? -13.764 7.688 13.219 1.00 94.94 92 SER A CA 1
ATOM 709 C C . SER A 1 92 ? -14.356 6.433 13.856 1.00 94.94 92 SER A C 1
ATOM 711 O O . SER A 1 92 ? -14.149 5.324 13.366 1.00 94.94 92 SER A O 1
ATOM 713 N N . THR A 1 93 ? -15.119 6.601 14.934 1.00 95.81 93 THR A N 1
ATOM 714 C CA . THR A 1 93 ? -15.847 5.520 15.625 1.00 95.81 93 THR A CA 1
ATOM 715 C C . THR A 1 93 ? -17.361 5.599 15.420 1.00 95.81 93 THR A C 1
ATOM 717 O O . THR A 1 93 ? -18.097 4.800 15.985 1.00 95.81 93 THR A O 1
ATOM 720 N N . ASP A 1 94 ? -17.839 6.553 14.620 1.00 93.81 94 ASP A N 1
ATOM 721 C CA . ASP A 1 94 ? -19.261 6.862 14.424 1.00 93.81 94 ASP A CA 1
ATOM 722 C C . ASP A 1 94 ? -19.695 6.771 12.950 1.00 93.81 94 ASP A C 1
ATOM 724 O O . ASP A 1 94 ? -20.661 7.407 12.522 1.00 93.81 94 ASP A O 1
ATOM 728 N N . GLY A 1 95 ? -18.978 5.957 12.169 1.00 90.12 95 GLY A N 1
ATOM 729 C CA . GLY A 1 95 ? -19.272 5.728 10.754 1.00 90.12 95 GLY A CA 1
ATOM 730 C C . GLY A 1 95 ? -18.825 6.866 9.836 1.00 90.12 95 GLY A C 1
ATOM 731 O O . GLY A 1 95 ? -19.413 7.055 8.778 1.00 90.12 95 GLY A O 1
ATOM 732 N N . GLY A 1 96 ? -17.797 7.619 10.229 1.00 91.12 96 GLY A N 1
ATOM 733 C CA . GLY A 1 96 ? -17.205 8.695 9.435 1.00 91.12 96 GLY A CA 1
ATOM 734 C C . GLY A 1 96 ? -17.801 10.075 9.698 1.00 91.12 96 GLY A C 1
ATOM 735 O O . GLY A 1 96 ? -17.440 11.010 8.988 1.00 91.12 96 GLY A O 1
ATOM 736 N N . LYS A 1 97 ? -18.687 10.230 10.693 1.00 89.44 97 LYS A N 1
ATOM 737 C CA . LYS A 1 97 ? -19.337 11.517 10.994 1.00 89.44 97 LYS A CA 1
ATOM 738 C C . LYS A 1 97 ? -18.389 12.474 11.706 1.00 89.44 97 LYS A C 1
ATOM 740 O O . LYS A 1 97 ? -18.395 13.663 11.399 1.00 89.44 97 LYS A O 1
ATOM 745 N N . THR A 1 98 ? -17.564 11.961 12.614 1.00 91.31 98 THR A N 1
ATOM 746 C CA . THR A 1 98 ? -16.510 12.716 13.296 1.00 91.31 98 THR A CA 1
ATOM 747 C C . THR A 1 98 ? -15.168 11.998 13.196 1.00 91.31 98 THR A C 1
ATOM 749 O O . THR A 1 98 ? -15.103 10.770 13.101 1.00 91.31 98 THR A O 1
ATOM 752 N N . TRP A 1 99 ? -14.084 12.778 13.194 1.00 94.06 99 TRP A N 1
ATOM 753 C CA . TRP A 1 99 ? -12.719 12.284 13.024 1.00 94.06 99 TRP A CA 1
ATOM 754 C C . TRP A 1 99 ? -11.803 12.836 14.111 1.00 94.06 99 TRP A C 1
ATOM 756 O O . TRP A 1 99 ? -11.823 14.025 14.422 1.00 94.06 99 TRP A O 1
ATOM 766 N N . THR A 1 100 ? -10.969 11.965 14.666 1.00 93.50 100 THR A N 1
ATOM 767 C CA . THR A 1 100 ? -9.972 12.298 15.686 1.00 93.50 100 THR A CA 1
ATOM 768 C C . THR A 1 100 ? -8.597 11.797 15.270 1.00 93.50 100 THR A C 1
ATOM 770 O O . THR A 1 100 ? -8.464 10.844 14.500 1.00 93.50 100 THR A O 1
ATOM 773 N N . ASN A 1 101 ? -7.547 12.439 15.777 1.00 92.69 101 ASN A N 1
ATOM 774 C CA . ASN A 1 101 ? -6.185 11.972 15.553 1.00 92.69 101 ASN A CA 1
ATOM 775 C C . ASN A 1 101 ? -5.961 10.631 16.264 1.00 92.69 101 ASN A C 1
ATOM 777 O O . ASN A 1 101 ? -6.211 10.506 17.460 1.00 92.69 101 ASN A O 1
ATOM 781 N N . SER A 1 102 ? -5.406 9.657 15.546 1.00 91.50 102 SER A N 1
ATOM 782 C CA . SER A 1 102 ? -4.867 8.433 16.146 1.00 91.50 102 SER A CA 1
ATOM 783 C C . SER A 1 102 ? -3.643 8.750 17.020 1.00 91.50 102 SER A C 1
ATOM 785 O O . SER A 1 102 ? -3.045 9.829 16.878 1.00 91.50 102 SER A O 1
ATOM 787 N N . PRO A 1 103 ? -3.217 7.817 17.897 1.00 91.81 103 PRO A N 1
ATOM 788 C CA . PRO A 1 103 ? -2.024 7.999 18.717 1.00 91.81 103 PRO A CA 1
ATOM 789 C C . PRO A 1 103 ? -0.812 8.466 17.900 1.00 91.81 103 PRO A C 1
ATOM 791 O O . PRO A 1 103 ? -0.597 8.031 16.766 1.00 91.81 103 PRO A O 1
ATOM 794 N N . ALA A 1 104 ? 0.001 9.361 18.469 1.00 89.25 104 ALA A N 1
ATOM 795 C CA . ALA A 1 104 ? 1.138 9.958 17.764 1.00 89.25 104 ALA A CA 1
ATOM 796 C C . ALA A 1 104 ? 2.104 8.927 17.132 1.00 89.25 104 ALA A C 1
ATOM 798 O O . ALA A 1 104 ? 2.478 9.142 15.978 1.00 89.25 104 ALA A O 1
ATOM 799 N N . PRO A 1 105 ? 2.445 7.795 17.787 1.00 85.62 105 PRO A N 1
ATOM 800 C CA . PRO A 1 105 ? 3.284 6.762 17.172 1.00 85.62 105 PRO A CA 1
ATOM 801 C C . PRO A 1 105 ? 2.663 6.135 15.918 1.00 85.62 105 PRO A C 1
ATOM 803 O O . PRO A 1 105 ? 3.367 5.848 14.955 1.00 85.62 105 PRO A O 1
ATOM 806 N N . VAL A 1 106 ? 1.339 5.966 15.903 1.00 88.81 106 VAL A N 1
ATOM 807 C CA . VAL A 1 106 ? 0.607 5.444 14.742 1.00 88.81 106 VAL A CA 1
ATOM 808 C C . VAL A 1 106 ? 0.704 6.450 13.606 1.00 88.81 106 VAL A C 1
ATOM 810 O O . VAL A 1 106 ? 1.172 6.106 12.527 1.00 88.81 106 VAL A O 1
ATOM 813 N N . ARG A 1 107 ? 0.355 7.718 13.860 1.00 87.75 107 ARG A N 1
ATOM 814 C CA . ARG A 1 107 ? 0.440 8.787 12.848 1.00 87.75 107 ARG A CA 1
ATOM 815 C C . ARG A 1 107 ? 1.850 8.916 12.273 1.00 87.75 107 ARG A C 1
ATOM 817 O O . ARG A 1 107 ? 1.995 9.065 11.063 1.00 87.75 107 ARG A O 1
ATOM 824 N N . ALA A 1 108 ? 2.878 8.801 13.113 1.00 82.50 108 ALA A N 1
ATOM 825 C CA . ALA A 1 108 ? 4.266 8.834 12.669 1.00 82.50 108 ALA A CA 1
ATOM 826 C C . ALA A 1 108 ? 4.562 7.757 11.614 1.00 82.50 108 ALA A C 1
ATOM 828 O O . ALA A 1 108 ? 5.216 8.078 10.633 1.00 82.50 108 ALA A O 1
ATOM 829 N N . GLY A 1 109 ? 4.029 6.536 11.744 1.00 76.94 109 GLY A N 1
ATOM 830 C CA . GLY A 1 109 ? 4.218 5.471 10.749 1.00 76.94 109 GLY A CA 1
ATOM 831 C C . GLY A 1 109 ? 3.560 5.749 9.390 1.00 76.94 109 GLY A C 1
ATOM 832 O O . GLY A 1 109 ? 4.132 5.429 8.356 1.00 76.94 109 GLY A O 1
ATOM 833 N N . PHE A 1 110 ? 2.395 6.402 9.358 1.00 76.38 110 PHE A N 1
ATOM 834 C CA . PHE A 1 110 ? 1.707 6.742 8.097 1.00 76.38 110 PHE A CA 1
ATOM 835 C C . PHE A 1 110 ? 2.255 8.014 7.431 1.00 76.38 110 PHE A C 1
ATOM 837 O O . PHE A 1 110 ? 2.123 8.209 6.219 1.00 76.38 110 PHE A O 1
ATOM 844 N N . HIS A 1 111 ? 2.869 8.897 8.218 1.00 72.69 111 HIS A N 1
ATOM 845 C CA . HIS A 1 111 ? 3.498 10.124 7.733 1.00 72.69 111 HIS A CA 1
ATOM 846 C C . HIS A 1 111 ? 5.017 10.033 7.636 1.00 72.69 111 HIS A C 1
ATOM 848 O O . HIS A 1 111 ? 5.653 11.041 7.322 1.00 72.69 111 HIS A O 1
ATOM 854 N N . ASP A 1 112 ? 5.604 8.866 7.891 1.00 75.31 112 ASP A N 1
ATOM 855 C CA . ASP A 1 112 ? 7.039 8.710 7.764 1.00 75.31 112 ASP A CA 1
ATOM 856 C C . ASP A 1 112 ? 7.491 8.836 6.302 1.00 75.31 112 ASP A C 1
ATOM 858 O O . ASP A 1 112 ? 6.718 8.971 5.343 1.00 75.31 112 ASP A O 1
ATOM 862 N N . LYS A 1 113 ? 8.809 8.808 6.132 1.00 77.81 113 LYS A N 1
ATOM 863 C CA . LYS A 1 113 ? 9.453 8.932 4.827 1.00 77.81 113 LYS A CA 1
ATOM 864 C C . LYS A 1 113 ? 9.159 7.770 3.869 1.00 77.81 113 LYS A C 1
ATOM 866 O O . LYS A 1 113 ? 9.545 7.860 2.708 1.00 77.81 113 LYS A O 1
ATOM 871 N N . TRP A 1 114 ? 8.527 6.689 4.328 1.00 78.75 114 TRP A N 1
ATOM 872 C CA . TRP A 1 114 ? 8.256 5.490 3.536 1.00 78.75 114 TRP A CA 1
ATOM 873 C C . TRP A 1 114 ? 6.860 5.472 2.914 1.00 78.75 114 TRP A C 1
ATOM 875 O O . TRP A 1 114 ? 6.570 4.543 2.165 1.00 78.75 114 TRP A O 1
ATOM 885 N N . ARG A 1 115 ? 6.029 6.490 3.195 1.00 77.44 115 ARG A N 1
ATOM 886 C CA . ARG A 1 115 ? 4.742 6.758 2.527 1.00 77.44 115 ARG A CA 1
ATOM 887 C C . ARG A 1 115 ? 3.900 5.493 2.360 1.00 77.44 115 ARG A C 1
ATOM 889 O O . ARG A 1 115 ? 3.808 4.934 1.271 1.00 77.44 115 ARG A O 1
ATOM 896 N N . GLN A 1 116 ? 3.303 5.032 3.454 1.00 82.19 116 GLN A N 1
ATOM 897 C CA . GLN A 1 116 ? 2.381 3.906 3.388 1.00 82.19 116 GLN A CA 1
ATOM 898 C C . GLN A 1 116 ? 1.218 4.219 2.434 1.00 82.19 116 GLN A C 1
ATOM 900 O O . GLN A 1 116 ? 0.455 5.151 2.676 1.00 82.19 116 GLN A O 1
ATOM 905 N N . SER A 1 117 ? 1.102 3.432 1.369 1.00 80.69 117 SER A N 1
ATOM 906 C CA . SER A 1 117 ? 0.237 3.713 0.219 1.00 80.69 117 SER A CA 1
ATOM 907 C C . SER A 1 117 ? -0.735 2.582 -0.107 1.00 80.69 117 SER A C 1
ATOM 909 O O . SER A 1 117 ? -1.668 2.778 -0.878 1.00 80.69 117 SER A O 1
ATOM 911 N N . ALA A 1 118 ? -0.544 1.403 0.486 1.00 87.94 118 ALA A N 1
ATOM 912 C CA . ALA A 1 118 ? -1.491 0.298 0.427 1.00 87.94 118 ALA A CA 1
ATOM 913 C C . ALA A 1 118 ? -1.643 -0.342 1.811 1.00 87.94 118 ALA A C 1
ATOM 915 O O . ALA A 1 118 ? -0.733 -0.308 2.647 1.00 87.94 118 ALA A O 1
ATOM 916 N N . GLY A 1 119 ? -2.796 -0.945 2.073 1.00 90.19 119 GLY A N 1
ATOM 917 C CA . GLY A 1 119 ? -3.027 -1.655 3.323 1.00 90.19 119 GLY A CA 1
ATOM 918 C C . GLY A 1 119 ? -4.384 -2.332 3.384 1.00 90.19 119 GLY A C 1
ATOM 919 O O . GLY A 1 119 ? -5.274 -2.039 2.589 1.00 90.19 119 GLY A O 1
ATOM 920 N N . CYS A 1 120 ? -4.532 -3.261 4.321 1.00 91.94 120 CYS A N 1
ATOM 921 C CA . CYS A 1 120 ? -5.795 -3.941 4.576 1.00 91.94 120 CYS A CA 1
ATOM 922 C C . CYS A 1 120 ? -5.864 -4.485 5.999 1.00 91.94 120 CYS A C 1
ATOM 924 O O . CYS A 1 120 ? -4.852 -4.590 6.696 1.00 91.94 120 CYS A O 1
ATOM 926 N N . VAL A 1 121 ? -7.075 -4.856 6.401 1.00 93.50 121 VAL A N 1
ATOM 927 C CA . VAL A 1 121 ? -7.334 -5.606 7.627 1.00 93.50 121 VAL A CA 1
ATOM 928 C C . VAL A 1 121 ? -7.600 -7.052 7.239 1.00 93.50 121 VAL A C 1
ATOM 930 O O . VAL A 1 121 ? -8.457 -7.331 6.403 1.00 93.50 121 VAL A O 1
ATOM 933 N N . LEU A 1 122 ? -6.824 -7.958 7.821 1.00 93.69 122 LEU A N 1
ATOM 934 C CA . LEU A 1 122 ? -6.931 -9.396 7.624 1.00 93.69 122 LEU A CA 1
ATOM 935 C C . LEU A 1 122 ? -8.132 -9.952 8.392 1.00 93.69 122 LEU A C 1
ATOM 937 O O . LEU A 1 122 ? -8.620 -9.342 9.344 1.00 93.69 122 LEU A O 1
ATOM 941 N N . ARG A 1 123 ? -8.560 -11.167 8.043 1.00 92.69 123 ARG A N 1
ATOM 942 C CA . ARG A 1 123 ? -9.651 -11.873 8.738 1.00 92.69 123 ARG A CA 1
ATOM 943 C C . ARG A 1 123 ? -9.388 -12.093 10.226 1.00 92.69 123 ARG A C 1
ATOM 945 O O . ARG A 1 123 ? -10.338 -12.188 10.991 1.00 92.69 123 ARG A O 1
ATOM 952 N N . ASP A 1 124 ? -8.122 -12.167 10.638 1.00 93.31 124 ASP A N 1
ATOM 953 C CA . ASP A 1 124 ? -7.736 -12.284 12.052 1.00 93.31 124 ASP A CA 1
ATOM 954 C C . ASP A 1 124 ? -7.716 -10.934 12.801 1.00 93.31 124 ASP A C 1
ATOM 956 O O . ASP A 1 124 ? -7.280 -10.870 13.948 1.00 93.31 124 ASP A O 1
ATOM 960 N N . GLY A 1 125 ? -8.151 -9.848 12.151 1.00 94.31 125 GLY A N 1
ATOM 961 C CA . GLY A 1 125 ? -8.169 -8.490 12.693 1.00 94.31 125 GLY A CA 1
ATOM 962 C C . GLY A 1 125 ? -6.825 -7.757 12.627 1.00 94.31 125 GLY A C 1
ATOM 963 O O . GLY A 1 125 ? -6.743 -6.582 12.981 1.00 94.31 125 GLY A O 1
ATOM 964 N N . THR A 1 126 ? -5.763 -8.406 12.144 1.00 94.31 126 THR A N 1
ATOM 965 C CA . THR A 1 126 ? -4.471 -7.754 11.912 1.00 94.31 126 THR A CA 1
ATOM 966 C C . THR A 1 126 ? -4.593 -6.707 10.809 1.00 94.31 126 THR A C 1
ATOM 968 O O . THR A 1 126 ? -5.012 -7.025 9.703 1.00 94.31 126 THR A O 1
ATOM 971 N N . PHE A 1 127 ? -4.088 -5.500 11.032 1.00 93.38 127 PHE A N 1
ATOM 972 C CA . PHE A 1 127 ? -3.801 -4.566 9.947 1.00 93.38 127 PHE A CA 1
ATOM 973 C C . PHE A 1 127 ? -2.407 -4.818 9.356 1.00 93.38 127 PHE A C 1
ATOM 975 O O . PHE A 1 127 ? -1.434 -4.960 10.106 1.00 93.38 127 PHE A O 1
ATOM 982 N N . ILE A 1 128 ? -2.301 -4.814 8.026 1.00 92.25 128 ILE A N 1
ATOM 983 C CA . ILE A 1 128 ? -1.036 -4.815 7.281 1.00 92.25 128 ILE A CA 1
ATOM 984 C C . ILE A 1 128 ? -0.977 -3.584 6.383 1.00 92.25 128 ILE A C 1
ATOM 986 O O . ILE A 1 128 ? -1.895 -3.331 5.607 1.00 92.25 128 ILE A O 1
ATOM 990 N N . GLY A 1 129 ? 0.134 -2.858 6.475 1.00 90.94 129 GLY A N 1
ATOM 991 C CA . GLY A 1 129 ? 0.450 -1.701 5.650 1.00 90.94 129 GLY A CA 1
ATOM 992 C C . GLY A 1 129 ? 1.685 -1.926 4.791 1.00 90.94 129 GLY A C 1
ATOM 993 O O . GLY A 1 129 ? 2.664 -2.498 5.269 1.00 90.94 129 GLY A O 1
ATOM 994 N N . LEU A 1 130 ? 1.656 -1.447 3.550 1.00 89.50 130 LEU A N 1
ATOM 995 C CA . LEU A 1 130 ? 2.788 -1.427 2.630 1.00 89.50 130 LEU A CA 1
ATOM 996 C C . LEU A 1 130 ? 3.160 0.026 2.321 1.00 89.50 130 LEU A C 1
ATOM 998 O O . LEU A 1 130 ? 2.350 0.794 1.803 1.00 89.50 130 LEU A O 1
ATOM 1002 N N . GLY A 1 131 ? 4.389 0.395 2.660 1.00 86.50 131 GLY A N 1
ATOM 1003 C CA . GLY A 1 131 ? 5.059 1.602 2.195 1.00 86.50 131 GLY A CA 1
ATOM 1004 C C . GLY A 1 131 ? 6.115 1.272 1.151 1.00 86.50 131 GLY A C 1
ATOM 1005 O O . GLY A 1 131 ? 6.602 0.138 1.054 1.00 86.50 131 GLY A O 1
ATOM 1006 N N . SER A 1 132 ? 6.496 2.279 0.376 1.00 72.81 132 SER A N 1
ATOM 1007 C CA . SER A 1 132 ? 7.521 2.147 -0.649 1.00 72.81 132 SER A CA 1
ATOM 1008 C C . SER A 1 132 ? 8.656 3.147 -0.419 1.00 72.81 132 SER A C 1
ATOM 1010 O O . SER A 1 132 ? 8.462 4.331 -0.155 1.00 72.81 132 SER A O 1
ATOM 1012 N N . ARG A 1 133 ? 9.896 2.657 -0.503 1.00 69.38 133 ARG A N 1
ATOM 1013 C CA . ARG A 1 133 ? 11.097 3.500 -0.507 1.00 69.38 133 ARG A CA 1
ATOM 1014 C C . ARG A 1 133 ? 11.391 3.958 -1.945 1.00 69.38 133 ARG A C 1
ATOM 1016 O O . ARG A 1 133 ? 11.273 3.126 -2.844 1.00 69.38 133 ARG A O 1
ATOM 1023 N N . PRO A 1 134 ? 11.804 5.218 -2.174 1.00 58.62 134 PRO A N 1
ATOM 1024 C CA . PRO A 1 134 ? 12.299 5.700 -3.468 1.00 58.62 134 PRO A CA 1
ATOM 1025 C C . PRO A 1 134 ? 13.797 5.428 -3.694 1.00 58.62 134 PRO A C 1
ATOM 1027 O O . PRO A 1 134 ? 14.361 5.872 -4.679 1.00 58.62 134 PRO A O 1
ATOM 1030 N N . GLU A 1 135 ? 14.488 4.752 -2.782 1.00 60.97 135 GLU A N 1
ATOM 1031 C CA . GLU A 1 135 ? 15.888 4.375 -2.991 1.00 60.97 135 GLU A CA 1
ATOM 1032 C C . GLU A 1 135 ? 16.004 3.003 -3.645 1.00 60.97 135 GLU A C 1
ATOM 1034 O O . GLU A 1 135 ? 15.462 2.000 -3.166 1.00 60.97 135 GLU A O 1
ATOM 1039 N N . PHE A 1 136 ? 16.772 2.995 -4.729 1.00 66.56 136 PHE A N 1
ATOM 1040 C CA . PHE A 1 136 ? 16.977 1.870 -5.624 1.00 66.56 136 PHE A CA 1
ATOM 1041 C C . PHE A 1 136 ? 18.429 1.438 -5.545 1.00 66.56 136 PHE A C 1
ATOM 1043 O O . PHE A 1 136 ? 19.305 2.063 -6.131 1.00 66.56 136 PHE A O 1
ATOM 1050 N N . THR A 1 137 ? 18.695 0.366 -4.805 1.00 67.06 137 THR A N 1
ATOM 1051 C CA . THR A 1 137 ? 20.028 -0.250 -4.801 1.00 67.06 137 THR A CA 1
ATOM 1052 C C . THR A 1 137 ? 20.186 -1.268 -5.929 1.00 67.06 137 THR A C 1
ATOM 1054 O O . THR A 1 137 ? 21.310 -1.614 -6.280 1.00 67.06 137 THR A O 1
ATOM 1057 N N . ARG A 1 138 ? 19.073 -1.757 -6.499 1.00 74.88 138 ARG A N 1
ATOM 1058 C CA . ARG A 1 138 ? 19.029 -2.746 -7.582 1.00 74.88 138 ARG A CA 1
ATOM 1059 C C . ARG A 1 138 ? 17.809 -2.522 -8.477 1.00 74.88 138 ARG A C 1
ATOM 1061 O O . ARG A 1 138 ? 16.756 -2.136 -7.982 1.00 74.88 138 ARG A O 1
ATOM 1068 N N . LEU A 1 139 ? 17.956 -2.802 -9.772 1.00 74.75 139 LEU A N 1
ATOM 1069 C CA . LEU A 1 139 ? 16.872 -2.694 -10.759 1.00 74.75 139 LEU A CA 1
ATOM 1070 C C . LEU A 1 139 ? 15.918 -3.896 -10.702 1.00 74.75 139 LEU A C 1
ATOM 1072 O O . LEU A 1 139 ? 14.708 -3.751 -10.820 1.00 74.75 139 LEU A O 1
ATOM 1076 N N . ASP A 1 140 ? 16.452 -5.084 -10.425 1.00 76.44 140 ASP A N 1
ATOM 1077 C CA . ASP A 1 140 ? 15.705 -6.344 -10.438 1.00 76.44 140 ASP A CA 1
ATOM 1078 C C . ASP A 1 140 ? 14.869 -6.605 -9.171 1.00 76.44 140 ASP A C 1
ATOM 1080 O O . ASP A 1 140 ? 14.246 -7.662 -9.036 1.00 76.44 140 ASP A O 1
ATOM 1084 N N . ARG A 1 141 ? 14.890 -5.683 -8.199 1.00 81.31 141 ARG A N 1
ATOM 1085 C CA . ARG A 1 141 ? 14.253 -5.848 -6.886 1.00 81.31 141 ARG A CA 1
ATOM 1086 C C . ARG A 1 141 ? 13.754 -4.524 -6.331 1.00 81.31 141 ARG A C 1
ATOM 1088 O O . ARG A 1 141 ? 14.414 -3.497 -6.447 1.00 81.31 141 ARG A O 1
ATOM 1095 N N . ARG A 1 142 ? 12.640 -4.576 -5.603 1.00 82.75 142 ARG A N 1
ATOM 1096 C CA . ARG A 1 142 ? 12.138 -3.470 -4.776 1.00 82.75 142 ARG A CA 1
ATOM 1097 C C . ARG A 1 142 ? 12.103 -3.905 -3.316 1.00 82.75 142 ARG A C 1
ATOM 1099 O O . ARG A 1 142 ? 11.757 -5.042 -3.010 1.00 82.75 142 ARG A O 1
ATOM 1106 N N . ILE A 1 143 ? 12.440 -2.990 -2.410 1.00 85.75 143 ILE A N 1
ATOM 1107 C CA . ILE A 1 143 ? 12.220 -3.182 -0.974 1.00 85.75 143 ILE A CA 1
ATOM 1108 C C . ILE A 1 143 ? 10.906 -2.500 -0.599 1.00 85.75 143 ILE A C 1
ATOM 1110 O O . ILE A 1 143 ? 10.783 -1.276 -0.693 1.00 85.75 143 ILE A O 1
ATOM 1114 N N . LEU A 1 144 ? 9.938 -3.300 -0.167 1.00 87.44 144 LEU A N 1
ATOM 1115 C CA . LEU A 1 144 ? 8.695 -2.842 0.440 1.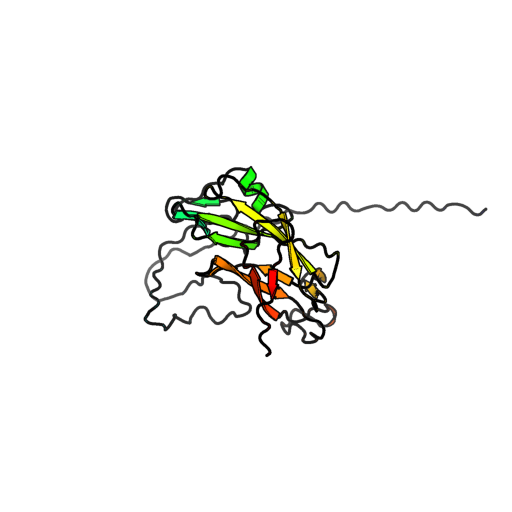00 87.44 144 LEU A CA 1
ATOM 1116 C C . LEU A 1 144 ? 8.891 -2.700 1.952 1.00 87.44 144 LEU A C 1
ATOM 1118 O O . LEU A 1 144 ? 9.584 -3.505 2.579 1.00 87.44 144 LEU A O 1
ATOM 1122 N N . LYS A 1 145 ? 8.276 -1.670 2.532 1.00 88.62 145 LYS A N 1
ATOM 1123 C CA . LYS A 1 145 ? 8.269 -1.412 3.973 1.00 88.62 145 LYS A CA 1
ATOM 1124 C C . LYS A 1 145 ? 6.947 -1.898 4.548 1.00 88.62 145 LYS A C 1
ATOM 1126 O O . LYS A 1 145 ? 5.897 -1.367 4.207 1.00 88.62 145 LYS A O 1
ATOM 1131 N N . VAL A 1 146 ? 6.992 -2.923 5.389 1.00 89.94 146 VAL A N 1
ATOM 1132 C CA . VAL A 1 146 ? 5.789 -3.555 5.939 1.00 89.94 146 VAL A CA 1
ATOM 1133 C C . VAL A 1 146 ? 5.541 -3.091 7.367 1.00 89.94 146 VAL A C 1
ATOM 1135 O O . VAL A 1 146 ? 6.425 -3.188 8.222 1.00 89.94 146 VAL A O 1
ATOM 1138 N N . TYR A 1 147 ? 4.316 -2.645 7.620 1.00 91.06 147 TYR A N 1
ATOM 1139 C CA . TYR A 1 147 ? 3.800 -2.244 8.925 1.00 91.06 147 TYR A CA 1
ATOM 1140 C C . TYR A 1 147 ? 2.727 -3.223 9.369 1.00 91.06 147 TYR A C 1
ATOM 1142 O O . TYR A 1 147 ? 1.986 -3.764 8.545 1.00 91.06 147 TYR A O 1
ATOM 1150 N N . ARG A 1 148 ? 2.620 -3.437 10.679 1.00 92.12 148 ARG A N 1
ATOM 1151 C CA . ARG A 1 148 ? 1.613 -4.320 11.258 1.00 92.12 148 ARG A CA 1
ATOM 1152 C C . ARG A 1 148 ? 0.999 -3.722 12.511 1.00 92.12 148 ARG A C 1
ATOM 1154 O O . ARG A 1 148 ? 1.714 -3.192 13.352 1.00 92.12 148 ARG A O 1
ATOM 1161 N N . SER A 1 149 ? -0.300 -3.916 12.680 1.00 93.38 149 SER A N 1
ATOM 1162 C CA . SER A 1 149 ? -0.991 -3.704 13.952 1.00 93.38 149 SER A CA 1
ATOM 1163 C C . SER A 1 149 ? -1.915 -4.882 14.246 1.00 93.38 149 SER A C 1
ATOM 1165 O O . SER A 1 149 ? -2.439 -5.506 13.327 1.00 93.38 149 SER A O 1
ATOM 1167 N N . LYS A 1 150 ? -2.080 -5.211 15.527 1.00 95.25 150 LYS A N 1
ATOM 1168 C CA . LYS A 1 150 ? -3.013 -6.242 16.014 1.00 95.25 150 LYS A CA 1
ATOM 1169 C C . LYS A 1 150 ? -4.091 -5.676 16.938 1.00 95.25 150 LYS A C 1
ATOM 1171 O O . LYS A 1 150 ? -4.890 -6.426 17.478 1.00 95.25 150 LYS A O 1
ATOM 1176 N N . ASP A 1 151 ? -4.075 -4.370 17.153 1.00 96.19 151 ASP A N 1
ATOM 1177 C CA . ASP A 1 151 ? -4.887 -3.674 18.144 1.00 96.19 151 ASP A CA 1
ATOM 1178 C C . ASP A 1 151 ? -5.683 -2.554 17.479 1.00 96.19 151 ASP A C 1
ATOM 1180 O O . ASP A 1 151 ? -5.804 -1.458 18.014 1.00 96.19 151 ASP A O 1
ATOM 1184 N N . ASN A 1 152 ? -6.197 -2.822 16.273 1.00 95.31 152 ASN A N 1
ATOM 1185 C CA . ASN A 1 152 ? -6.931 -1.851 15.470 1.00 95.31 152 ASN A CA 1
ATOM 1186 C C . ASN A 1 152 ? -6.161 -0.539 15.320 1.00 95.31 152 ASN A C 1
ATOM 1188 O O . ASN A 1 152 ? -6.742 0.503 15.565 1.00 95.31 152 ASN A O 1
ATOM 1192 N N . LEU A 1 153 ? -4.872 -0.552 14.968 1.00 93.69 153 LEU A N 1
ATOM 1193 C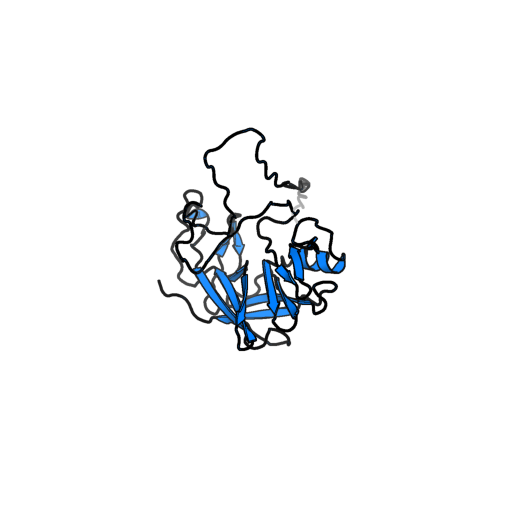 CA . LEU A 1 153 ? -4.048 0.657 14.802 1.00 93.69 153 LEU A CA 1
ATOM 1194 C C . LEU A 1 153 ? -3.994 1.558 16.051 1.00 93.69 153 LEU A C 1
ATOM 1196 O O . LEU A 1 153 ? -3.981 2.783 15.926 1.00 93.69 153 LEU A O 1
ATOM 1200 N N . GLN A 1 154 ? -3.992 0.977 17.254 1.00 93.00 154 GLN A N 1
ATOM 1201 C CA . GLN A 1 154 ? -3.625 1.702 18.480 1.00 93.00 154 GLN A CA 1
ATOM 1202 C C . GLN A 1 154 ? -2.101 1.739 18.646 1.00 93.00 154 GLN A C 1
ATOM 1204 O O . GLN A 1 154 ? -1.535 2.750 19.065 1.00 93.00 154 GLN A O 1
ATOM 1209 N N . THR A 1 155 ? -1.424 0.678 18.208 1.00 93.19 155 THR A N 1
ATOM 1210 C CA . THR A 1 155 ? 0.026 0.614 18.031 1.00 93.19 155 THR A CA 1
ATOM 1211 C C . THR A 1 155 ? 0.372 0.083 16.642 1.00 93.19 155 THR A C 1
ATOM 1213 O O . THR A 1 155 ? -0.432 -0.577 15.982 1.00 93.19 155 THR A O 1
ATOM 1216 N N . VAL A 1 156 ? 1.582 0.390 16.166 1.00 91.19 156 VAL A N 1
ATOM 1217 C CA . VAL A 1 156 ? 2.117 -0.113 14.894 1.00 91.19 156 VAL A CA 1
ATOM 1218 C C . VAL A 1 156 ? 3.535 -0.629 15.115 1.00 91.19 156 VAL A C 1
ATOM 1220 O O . VAL A 1 156 ? 4.364 0.036 15.729 1.00 91.19 156 VAL A O 1
ATOM 1223 N N . VAL A 1 157 ? 3.817 -1.814 14.580 1.00 90.38 157 VAL A N 1
ATOM 1224 C CA . VAL A 1 157 ? 5.146 -2.426 14.525 1.00 90.38 157 VAL A CA 1
ATOM 1225 C C . VAL A 1 157 ? 5.671 -2.340 13.094 1.00 90.38 157 VAL A C 1
ATOM 1227 O O . VAL A 1 157 ? 4.995 -2.773 12.160 1.00 90.38 157 VAL A O 1
ATOM 1230 N N . GLY A 1 158 ? 6.893 -1.837 12.923 1.00 88.50 158 GLY A N 1
ATOM 1231 C CA . GLY A 1 158 ? 7.546 -1.686 11.622 1.00 88.50 158 GLY A CA 1
ATOM 1232 C C . GLY A 1 158 ? 8.326 -0.368 11.504 1.00 88.50 158 GLY A C 1
ATOM 1233 O O . GLY A 1 158 ? 8.483 0.330 12.505 1.00 88.50 158 GLY A O 1
ATOM 1234 N N . PRO A 1 159 ? 8.813 -0.032 10.297 1.00 89.19 159 PRO A N 1
ATOM 1235 C CA . PRO A 1 159 ? 8.736 -0.862 9.097 1.00 89.19 159 PRO A CA 1
ATOM 1236 C C . PRO A 1 159 ? 9.687 -2.064 9.147 1.00 89.19 159 PRO A C 1
ATOM 1238 O O . PRO A 1 159 ? 10.772 -1.996 9.722 1.00 89.19 159 PRO A O 1
ATOM 1241 N N . LYS A 1 160 ? 9.293 -3.162 8.498 1.00 88.50 160 LYS A N 1
ATOM 1242 C CA . LYS A 1 160 ? 10.175 -4.291 8.169 1.00 88.50 160 LYS A CA 1
ATOM 1243 C C . LYS A 1 160 ? 10.421 -4.352 6.669 1.00 88.50 160 LYS A C 1
ATOM 1245 O O . LYS A 1 160 ? 9.506 -4.113 5.886 1.00 88.50 160 LYS A O 1
ATOM 1250 N N . ASP A 1 161 ? 11.633 -4.724 6.287 1.00 87.94 161 ASP A N 1
ATOM 1251 C CA . ASP A 1 161 ? 12.026 -4.801 4.884 1.00 87.94 161 ASP A CA 1
ATOM 1252 C C . ASP A 1 161 ? 11.604 -6.142 4.289 1.00 87.94 161 ASP A C 1
ATOM 1254 O O . ASP A 1 161 ? 11.928 -7.206 4.821 1.00 87.94 161 ASP A O 1
ATOM 1258 N N . VAL A 1 162 ? 10.890 -6.079 3.167 1.00 86.25 162 VAL A N 1
ATOM 1259 C CA . VAL A 1 162 ? 10.493 -7.246 2.380 1.00 86.25 162 VAL A CA 1
ATOM 1260 C C . VAL A 1 162 ? 10.880 -7.027 0.928 1.00 86.25 162 VAL A C 1
ATOM 1262 O O . VAL A 1 162 ? 10.710 -5.938 0.386 1.00 86.25 162 VAL A O 1
ATOM 1265 N N . VAL A 1 163 ? 11.390 -8.076 0.290 1.00 85.75 163 VAL A N 1
ATOM 1266 C CA . VAL A 1 163 ? 11.779 -8.032 -1.118 1.00 85.75 163 VAL A CA 1
ATOM 1267 C C . VAL A 1 163 ? 10.578 -8.348 -2.008 1.00 85.75 163 VAL A C 1
ATOM 1269 O O . VAL A 1 163 ? 9.880 -9.343 -1.807 1.00 85.75 163 VAL A O 1
ATOM 1272 N N . LEU A 1 164 ? 10.367 -7.498 -3.005 1.00 86.62 164 LEU A N 1
ATOM 1273 C CA . LEU A 1 164 ? 9.566 -7.772 -4.187 1.00 86.62 164 LEU A CA 1
ATOM 1274 C C . LEU A 1 164 ? 10.530 -8.031 -5.348 1.00 86.62 164 LEU A C 1
ATOM 1276 O O . LEU A 1 164 ? 11.308 -7.147 -5.718 1.00 86.62 164 LEU A O 1
ATOM 1280 N N . ASP A 1 165 ? 10.486 -9.244 -5.892 1.00 84.00 165 ASP A N 1
ATOM 1281 C CA . ASP A 1 165 ? 11.297 -9.626 -7.047 1.00 84.00 165 ASP A CA 1
ATOM 1282 C C . ASP A 1 165 ? 10.655 -9.077 -8.336 1.00 84.00 165 ASP A C 1
ATOM 1284 O O . ASP A 1 165 ? 9.473 -9.304 -8.601 1.00 84.00 165 ASP A O 1
ATOM 1288 N N . ILE A 1 166 ? 11.436 -8.337 -9.134 1.00 84.12 166 ILE A N 1
ATOM 1289 C CA . ILE A 1 166 ? 11.002 -7.698 -10.389 1.00 84.12 166 ILE A CA 1
ATOM 1290 C C . ILE A 1 166 ? 12.088 -7.956 -11.445 1.00 84.12 166 ILE A C 1
ATOM 1292 O O . ILE A 1 166 ? 12.813 -7.041 -11.838 1.00 84.12 166 ILE A O 1
ATOM 1296 N N . PRO A 1 167 ? 12.257 -9.208 -11.904 1.00 71.50 167 PRO A N 1
ATOM 1297 C CA . PRO A 1 167 ? 13.452 -9.646 -12.635 1.00 71.50 167 PRO A CA 1
ATOM 1298 C C . PRO A 1 167 ? 13.707 -8.921 -13.967 1.00 71.50 167 PRO A C 1
ATOM 1300 O O . PRO A 1 167 ? 14.754 -9.104 -14.580 1.00 71.50 167 PRO A O 1
ATOM 1303 N N . SER A 1 168 ? 12.778 -8.099 -14.451 1.00 79.38 168 SER A N 1
ATOM 1304 C CA . SER A 1 168 ? 12.949 -7.304 -15.670 1.00 79.38 168 SER A CA 1
ATOM 1305 C C . SER A 1 168 ? 12.441 -5.875 -15.512 1.00 79.38 168 SER A C 1
ATOM 1307 O O . SER A 1 168 ? 11.955 -5.292 -16.471 1.00 79.38 168 SER A O 1
ATOM 1309 N N . GLY A 1 169 ? 12.546 -5.314 -14.309 1.00 81.94 169 GLY A N 1
ATOM 1310 C CA . GLY A 1 169 ? 12.136 -3.949 -14.018 1.00 81.94 169 GLY A CA 1
ATOM 1311 C C . GLY A 1 169 ? 13.248 -2.918 -14.265 1.00 81.94 169 GLY A C 1
ATOM 1312 O O . GLY A 1 169 ? 14.199 -2.882 -13.492 1.00 81.94 169 GLY A O 1
ATOM 1313 N N . PRO A 1 170 ? 13.169 -2.040 -15.281 1.00 81.62 170 PRO A N 1
ATOM 1314 C CA . PRO A 1 170 ? 14.220 -1.069 -15.567 1.00 81.62 170 PRO A CA 1
ATOM 1315 C C . PRO A 1 170 ? 14.082 0.224 -14.756 1.00 81.62 170 PRO A C 1
ATOM 1317 O O . PRO A 1 170 ? 14.967 1.069 -14.845 1.00 81.62 170 PRO A O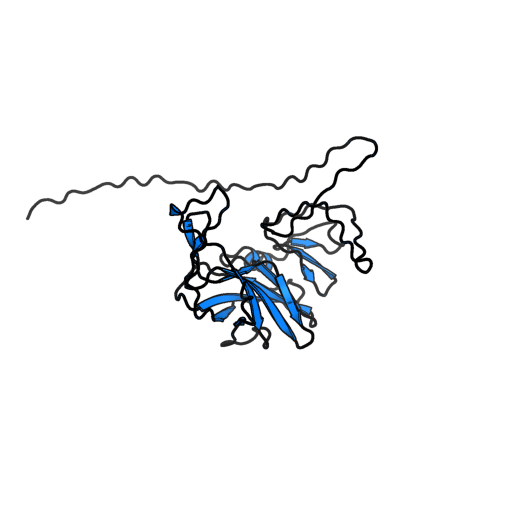 1
ATOM 1320 N N . GLY A 1 171 ? 12.991 0.404 -13.997 1.00 80.69 171 GLY A N 1
ATOM 1321 C CA . GLY A 1 171 ? 12.596 1.709 -13.457 1.00 80.69 171 GLY A CA 1
ATOM 1322 C C . GLY A 1 171 ? 12.115 2.672 -14.545 1.00 80.69 171 GLY A C 1
ATOM 1323 O O . GLY A 1 171 ? 12.002 2.301 -15.708 1.00 80.69 171 GLY A O 1
ATOM 1324 N N . GLY A 1 172 ? 11.816 3.906 -14.162 1.00 78.25 172 GLY A N 1
ATOM 1325 C CA . GLY A 1 172 ? 11.297 4.946 -15.048 1.00 78.25 172 GLY A CA 1
ATOM 1326 C C . GLY A 1 172 ? 11.346 6.317 -14.385 1.00 78.25 172 GLY A C 1
ATOM 1327 O O . GLY A 1 172 ? 11.768 6.441 -13.237 1.00 78.25 172 GLY A O 1
ATOM 1328 N N . ARG A 1 173 ? 10.947 7.372 -15.095 1.00 79.62 173 ARG A N 1
ATOM 1329 C CA . ARG A 1 173 ? 10.903 8.734 -14.539 1.00 79.62 173 ARG A CA 1
ATOM 1330 C C . ARG A 1 173 ? 9.488 9.118 -14.113 1.00 79.62 173 ARG A C 1
ATOM 1332 O O . ARG A 1 173 ? 8.518 8.744 -14.767 1.00 79.62 173 ARG A O 1
ATOM 1339 N N . SER A 1 174 ? 9.384 9.853 -13.010 1.00 76.56 174 SER A N 1
ATOM 1340 C CA . SER A 1 174 ? 8.146 10.491 -12.557 1.00 76.56 174 SER A CA 1
ATOM 1341 C C . SER A 1 174 ? 7.821 11.736 -13.392 1.00 76.56 174 SER A C 1
ATOM 1343 O O . SER A 1 174 ? 8.644 12.209 -14.176 1.00 76.56 174 SER A O 1
ATOM 1345 N N . GLU A 1 175 ? 6.649 12.333 -13.153 1.00 75.50 175 GLU A N 1
ATOM 1346 C CA . GLU A 1 175 ? 6.261 13.626 -13.741 1.00 75.50 175 GLU A CA 1
ATOM 1347 C C . GLU A 1 175 ? 7.238 14.766 -13.406 1.00 75.50 175 GLU A C 1
ATOM 1349 O O . GLU A 1 175 ? 7.356 15.724 -14.164 1.00 75.50 175 GLU A O 1
ATOM 1354 N N . THR A 1 176 ? 7.955 14.667 -12.281 1.00 76.62 176 THR A N 1
ATOM 1355 C CA . THR A 1 176 ? 8.971 15.643 -11.854 1.00 76.62 176 THR A CA 1
ATOM 1356 C C . THR A 1 176 ? 10.344 15.378 -12.477 1.00 76.62 176 THR A C 1
ATOM 1358 O O . THR A 1 176 ? 11.310 16.073 -12.169 1.00 76.62 176 THR A O 1
ATOM 1361 N N . GLY A 1 177 ? 10.454 14.362 -13.338 1.00 74.44 177 GLY A N 1
ATOM 1362 C CA . GLY A 1 177 ? 11.705 13.927 -13.951 1.00 74.44 177 GLY A CA 1
ATOM 1363 C C . GLY A 1 177 ? 12.604 13.115 -13.016 1.00 74.44 177 GLY A C 1
ATOM 1364 O O . GLY A 1 177 ? 13.673 12.676 -13.441 1.00 74.44 177 GLY A O 1
ATOM 1365 N N . GLU A 1 178 ? 12.199 12.877 -11.767 1.00 79.25 178 GLU A N 1
ATOM 1366 C CA . GLU A 1 178 ? 12.951 12.054 -10.821 1.00 79.25 178 GLU A CA 1
ATOM 1367 C C . GLU A 1 178 ? 12.926 10.591 -11.255 1.00 79.25 178 GLU A C 1
ATOM 1369 O O . GLU A 1 178 ? 11.901 10.061 -11.684 1.00 79.25 178 GLU A O 1
ATOM 1374 N N . TYR A 1 179 ? 14.065 9.915 -11.140 1.00 78.88 179 TYR A N 1
ATOM 1375 C CA . TYR A 1 179 ? 14.111 8.490 -11.420 1.00 78.88 179 TYR A CA 1
ATOM 1376 C C . TYR A 1 179 ? 13.458 7.700 -10.281 1.00 78.88 179 TYR A C 1
ATOM 1378 O O . TYR A 1 179 ? 13.749 7.894 -9.100 1.00 78.88 179 TYR A O 1
ATOM 1386 N N . THR A 1 180 ? 12.595 6.770 -10.660 1.00 76.88 180 THR A N 1
ATOM 1387 C CA . THR A 1 180 ? 11.845 5.877 -9.789 1.00 76.88 180 THR A CA 1
ATOM 1388 C C . THR A 1 180 ? 12.078 4.436 -10.234 1.00 76.88 180 THR A C 1
ATOM 1390 O O . THR A 1 180 ? 12.281 4.138 -11.406 1.00 76.88 180 THR A O 1
ATOM 1393 N N . GLY A 1 181 ? 12.102 3.507 -9.296 1.00 76.38 181 GLY A N 1
ATOM 1394 C CA . GLY A 1 181 ? 12.352 2.105 -9.582 1.00 76.38 181 GLY A CA 1
ATOM 1395 C C . GLY A 1 181 ? 11.110 1.390 -10.058 1.00 76.38 181 GLY A C 1
ATOM 1396 O O . GLY A 1 181 ? 9.994 1.900 -10.009 1.00 76.38 181 GLY A O 1
ATOM 1397 N N . ALA A 1 182 ? 11.338 0.158 -10.485 1.00 78.12 182 ALA A N 1
ATOM 1398 C CA . ALA A 1 182 ? 10.475 -0.526 -11.430 1.00 78.12 182 ALA A CA 1
ATOM 1399 C C . ALA A 1 182 ? 9.065 -0.876 -10.964 1.00 78.12 182 ALA A C 1
ATOM 1401 O O . ALA A 1 182 ? 8.234 -1.142 -11.819 1.00 78.12 182 ALA A O 1
ATOM 1402 N N . ALA A 1 183 ? 8.798 -0.909 -9.658 1.00 85.56 183 ALA A N 1
ATOM 1403 C CA . ALA A 1 183 ? 7.461 -1.181 -9.144 1.00 85.56 183 ALA A CA 1
ATOM 1404 C C . ALA A 1 183 ? 7.081 -0.237 -8.014 1.00 85.56 183 ALA A C 1
ATOM 1406 O O . ALA A 1 183 ? 7.846 -0.064 -7.062 1.00 85.56 183 ALA A O 1
ATOM 1407 N N . VAL A 1 184 ? 5.875 0.292 -8.094 1.00 85.12 184 VAL A N 1
ATOM 1408 C CA . VAL A 1 184 ? 5.180 1.072 -7.081 1.00 85.12 184 VAL A CA 1
ATOM 1409 C C . VAL A 1 184 ? 3.952 0.267 -6.666 1.00 85.12 184 VAL A C 1
ATOM 1411 O O . VAL A 1 184 ? 3.220 -0.224 -7.517 1.00 85.12 184 VAL A O 1
ATOM 1414 N N . VAL A 1 185 ? 3.756 0.074 -5.363 1.00 86.62 185 VAL A N 1
ATOM 1415 C CA . VAL A 1 185 ? 2.603 -0.654 -4.814 1.00 86.62 185 VAL A CA 1
ATOM 1416 C C . VAL A 1 185 ? 1.716 0.375 -4.139 1.00 86.62 185 VAL A C 1
ATOM 1418 O O . VAL A 1 185 ? 2.126 0.981 -3.150 1.00 86.62 185 VAL A O 1
ATOM 1421 N N . GLU A 1 186 ? 0.533 0.604 -4.692 1.00 82.31 186 GLU A N 1
ATOM 1422 C CA . GLU A 1 186 ? -0.360 1.685 -4.275 1.00 82.31 186 GLU A CA 1
ATOM 1423 C C . GLU A 1 186 ? -1.814 1.220 -4.208 1.00 82.31 186 GLU A C 1
ATOM 1425 O O . GLU A 1 186 ? -2.229 0.250 -4.848 1.00 82.31 186 GLU A O 1
ATOM 1430 N N . HIS A 1 187 ? -2.582 1.950 -3.405 1.00 80.06 187 HIS A N 1
ATOM 1431 C CA . HIS A 1 187 ? -4.019 1.848 -3.199 1.00 80.06 187 HIS A CA 1
ATOM 1432 C C . HIS A 1 187 ? -4.478 0.580 -2.471 1.00 80.06 187 HIS A C 1
ATOM 1434 O O . HIS A 1 187 ? -4.942 0.652 -1.334 1.00 80.06 187 HIS A O 1
ATOM 1440 N N . SER A 1 188 ? -4.384 -0.592 -3.096 1.00 79.50 188 SER A N 1
ATOM 1441 C CA . SER A 1 188 ? -5.152 -1.761 -2.649 1.00 79.50 188 SER A CA 1
ATOM 1442 C C . SER A 1 188 ? -4.295 -2.968 -2.275 1.00 79.50 188 SER A C 1
ATOM 1444 O O . SER A 1 188 ? -3.356 -3.361 -2.969 1.00 79.50 188 SER A O 1
ATOM 1446 N N . LEU A 1 189 ? -4.671 -3.569 -1.146 1.00 89.88 189 LEU A N 1
ATOM 1447 C CA . LEU A 1 189 ? -4.200 -4.849 -0.636 1.00 89.88 189 LEU A CA 1
ATOM 1448 C C . LEU A 1 189 ? -5.444 -5.644 -0.216 1.00 89.88 189 LEU A C 1
ATOM 1450 O O . LEU A 1 189 ? -6.336 -5.086 0.418 1.00 89.88 189 LEU A O 1
ATOM 1454 N N . ILE A 1 190 ? -5.524 -6.927 -0.560 1.00 91.38 190 ILE A N 1
ATOM 1455 C CA . ILE A 1 190 ? -6.641 -7.799 -0.167 1.00 91.38 190 ILE A CA 1
ATOM 1456 C C . ILE A 1 190 ? -6.141 -9.164 0.303 1.00 91.38 190 ILE A C 1
ATOM 1458 O O . ILE A 1 190 ? -5.088 -9.631 -0.128 1.00 91.38 190 ILE A O 1
ATOM 1462 N N . GLU A 1 191 ? -6.921 -9.827 1.159 1.00 92.44 191 GLU A N 1
ATOM 1463 C CA . GLU A 1 191 ? -6.664 -11.195 1.616 1.00 92.44 191 GLU A CA 1
ATOM 1464 C C . GLU A 1 191 ? -7.641 -12.195 0.965 1.00 92.44 191 GLU A C 1
ATOM 1466 O O . GLU A 1 191 ? -8.854 -12.177 1.207 1.00 92.44 191 GLU A O 1
ATOM 1471 N N . ARG A 1 192 ? -7.114 -13.141 0.181 1.00 93.19 192 ARG A N 1
ATOM 1472 C CA . ARG A 1 192 ? -7.864 -14.292 -0.355 1.00 93.19 192 ARG A CA 1
ATOM 1473 C C . ARG A 1 192 ? -8.273 -15.260 0.747 1.00 93.19 192 ARG A C 1
ATOM 1475 O O . ARG A 1 192 ? -7.676 -15.263 1.816 1.00 93.19 192 ARG A O 1
ATOM 1482 N N . GLN A 1 193 ? -9.272 -16.110 0.495 1.00 91.75 193 GLN A N 1
ATOM 1483 C CA . GLN A 1 193 ? -9.765 -17.100 1.472 1.00 91.75 193 GLN A CA 1
ATOM 1484 C C . GLN A 1 193 ? -8.669 -18.024 2.022 1.00 91.75 193 GLN A C 1
ATOM 1486 O O . GLN A 1 193 ? -8.672 -18.323 3.210 1.00 91.75 193 GLN A O 1
ATOM 1491 N N . ASP A 1 194 ? -7.696 -18.390 1.187 1.00 88.75 194 ASP A N 1
ATOM 1492 C CA . ASP A 1 194 ? -6.534 -19.210 1.557 1.00 88.75 194 ASP A CA 1
ATOM 1493 C C . ASP A 1 194 ? -5.469 -18.463 2.390 1.00 88.75 194 ASP A C 1
ATOM 1495 O O . ASP A 1 194 ? -4.445 -19.035 2.753 1.00 88.75 194 ASP A O 1
ATOM 1499 N N . GLY A 1 195 ? -5.697 -17.184 2.705 1.00 89.25 195 GLY A N 1
ATOM 1500 C CA . GLY A 1 195 ? -4.781 -16.338 3.467 1.00 89.25 195 GLY A CA 1
ATOM 1501 C C . GLY A 1 195 ? -3.702 -15.649 2.631 1.00 89.25 195 GLY A C 1
ATOM 1502 O O . GLY A 1 195 ? -2.906 -14.892 3.193 1.00 89.25 195 GLY A O 1
ATOM 1503 N N . THR A 1 196 ? -3.681 -15.866 1.312 1.00 90.31 196 THR A N 1
ATOM 1504 C CA . THR A 1 196 ? -2.783 -15.168 0.388 1.00 90.31 196 THR A CA 1
ATOM 1505 C C . THR A 1 196 ? -3.142 -13.691 0.314 1.00 90.31 196 THR A C 1
ATOM 1507 O O . THR A 1 196 ? -4.303 -13.326 0.117 1.00 90.31 196 THR A O 1
ATOM 1510 N N . LEU A 1 197 ? -2.132 -12.833 0.402 1.00 91.94 197 LEU A N 1
ATOM 1511 C CA . LEU A 1 197 ? -2.273 -11.406 0.161 1.00 91.94 197 LEU A CA 1
ATOM 1512 C C . LEU A 1 197 ? -2.065 -11.092 -1.314 1.00 91.94 197 LEU A C 1
ATOM 1514 O O . LEU A 1 197 ? -1.122 -11.605 -1.912 1.00 91.94 197 LEU A O 1
ATOM 1518 N N . ILE A 1 198 ? -2.905 -10.224 -1.868 1.00 92.06 198 ILE A N 1
ATOM 1519 C CA . ILE A 1 198 ? -2.786 -9.699 -3.227 1.00 92.06 198 ILE A CA 1
ATOM 1520 C C . ILE A 1 198 ? -2.677 -8.180 -3.168 1.00 92.06 198 ILE A C 1
ATOM 1522 O O . ILE A 1 198 ? -3.491 -7.545 -2.500 1.00 92.06 198 ILE A O 1
ATOM 1526 N N . ALA A 1 199 ? -1.728 -7.601 -3.901 1.00 90.50 199 ALA A N 1
ATOM 1527 C CA . ALA A 1 199 ? -1.649 -6.158 -4.104 1.00 90.50 199 ALA A CA 1
ATOM 1528 C C . ALA A 1 199 ? -1.520 -5.805 -5.589 1.00 90.50 199 ALA A C 1
ATOM 1530 O O . ALA A 1 199 ? -0.962 -6.573 -6.381 1.00 90.50 199 ALA A O 1
ATOM 1531 N N . CYS A 1 200 ? -2.024 -4.624 -5.938 1.00 89.62 200 CYS A N 1
ATOM 1532 C CA . CYS A 1 200 ? -1.795 -4.012 -7.239 1.00 89.62 200 CYS A CA 1
ATOM 1533 C C . CYS A 1 200 ? -0.417 -3.341 -7.260 1.00 89.62 200 CYS A C 1
ATO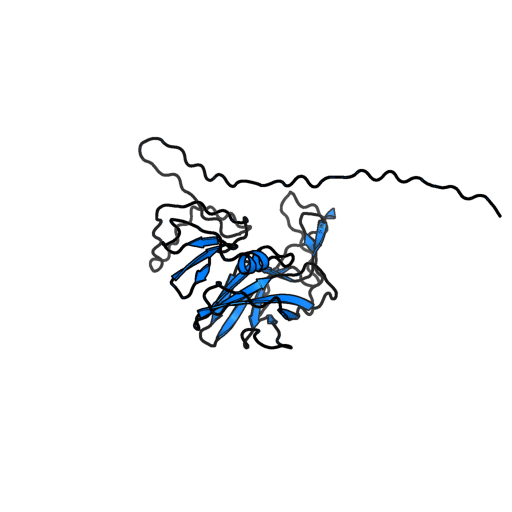M 1535 O O . CYS A 1 200 ? -0.015 -2.694 -6.290 1.00 89.62 200 CYS A O 1
ATOM 1537 N N . ALA A 1 201 ? 0.305 -3.493 -8.363 1.00 88.44 201 ALA A N 1
ATOM 1538 C CA . ALA A 1 201 ? 1.577 -2.833 -8.586 1.00 88.44 201 AL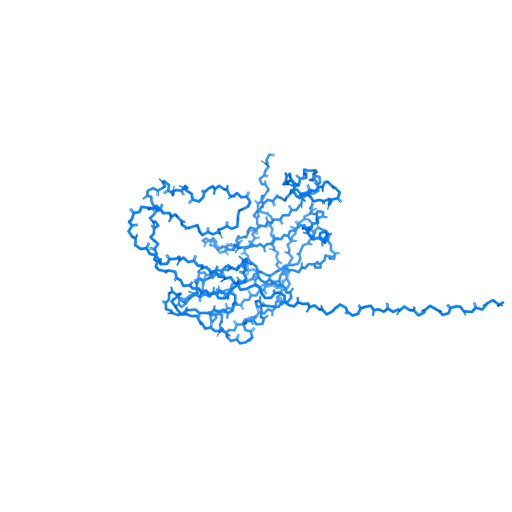A A CA 1
ATOM 1539 C C . ALA A 1 201 ? 1.620 -2.190 -9.974 1.00 88.44 201 ALA A C 1
ATOM 1541 O O . ALA A 1 201 ? 1.074 -2.717 -10.944 1.00 88.44 201 ALA A O 1
ATOM 1542 N N . TYR A 1 202 ? 2.311 -1.059 -10.044 1.00 87.00 202 TYR A N 1
ATOM 1543 C CA . TYR A 1 202 ? 2.497 -0.244 -11.234 1.00 87.00 202 TYR A CA 1
ATOM 1544 C C . TYR A 1 202 ? 3.977 -0.107 -11.532 1.00 87.00 202 TYR A C 1
ATOM 1546 O O . TYR A 1 202 ? 4.785 0.012 -10.611 1.00 87.00 202 TYR A O 1
ATOM 1554 N N . GLY A 1 203 ? 4.339 -0.022 -12.802 1.00 87.06 203 GLY A N 1
ATOM 1555 C CA . GLY A 1 203 ? 5.677 0.410 -13.181 1.00 87.06 203 GLY A CA 1
ATOM 1556 C C . GLY A 1 203 ? 6.081 -0.080 -14.553 1.00 87.06 203 GLY A C 1
ATOM 1557 O O . GLY A 1 203 ? 5.237 -0.190 -15.436 1.00 87.06 203 GLY A O 1
ATOM 1558 N N . TRP A 1 204 ? 7.364 -0.361 -14.737 1.00 86.00 204 TRP A N 1
ATOM 1559 C CA . TRP A 1 204 ? 7.944 -0.564 -16.062 1.00 86.00 204 TRP A CA 1
ATOM 1560 C C . TRP A 1 204 ? 8.605 -1.925 -16.189 1.00 86.00 204 TRP A C 1
ATOM 1562 O O . TRP A 1 204 ? 9.120 -2.484 -15.215 1.00 86.00 204 TRP A O 1
ATOM 1572 N N . TRP A 1 205 ? 8.638 -2.412 -17.420 1.00 85.50 205 TRP A N 1
ATOM 1573 C CA . TRP A 1 205 ? 9.317 -3.622 -17.844 1.00 85.50 205 TRP A CA 1
ATOM 1574 C C . TRP A 1 205 ? 10.368 -3.298 -18.900 1.00 85.50 205 TRP A C 1
ATOM 1576 O O . TRP A 1 205 ? 10.269 -2.336 -19.659 1.00 85.50 205 TRP A O 1
ATOM 1586 N N . LYS A 1 206 ? 11.427 -4.103 -18.934 1.00 84.81 206 LYS A N 1
ATOM 1587 C CA . LYS A 1 206 ? 12.477 -3.987 -19.940 1.00 84.81 206 LYS A CA 1
ATOM 1588 C C . LYS A 1 206 ? 11.847 -4.141 -21.328 1.00 84.81 206 LYS A C 1
ATOM 1590 O O . LYS A 1 206 ? 11.185 -5.144 -21.581 1.00 84.81 206 LYS A O 1
ATOM 1595 N N . GLY A 1 207 ? 12.113 -3.177 -22.207 1.00 84.12 207 GLY A N 1
ATOM 1596 C CA . GLY A 1 207 ? 11.537 -3.120 -23.554 1.00 84.12 207 GLY A CA 1
ATOM 1597 C C . GLY A 1 207 ? 10.234 -2.324 -23.648 1.00 84.12 207 GLY A C 1
ATOM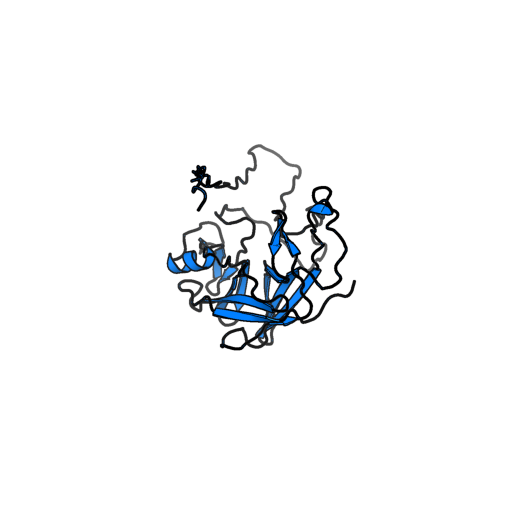 1598 O O . GLY A 1 207 ? 9.653 -2.269 -24.725 1.00 84.12 207 GLY A O 1
ATOM 1599 N N . ASP A 1 208 ? 9.764 -1.709 -22.558 1.00 83.94 208 ASP A N 1
ATOM 1600 C CA . ASP A 1 208 ? 8.714 -0.695 -22.650 1.00 83.94 208 ASP A CA 1
ATOM 1601 C C . ASP A 1 208 ? 9.269 0.549 -23.360 1.00 83.94 208 ASP A C 1
ATOM 1603 O O . ASP A 1 208 ? 10.167 1.213 -22.844 1.00 83.94 208 ASP A O 1
ATOM 1607 N N . GLU A 1 209 ? 8.732 0.841 -24.546 1.00 82.00 209 GLU A N 1
ATOM 1608 C CA . GLU A 1 209 ? 9.123 1.981 -25.394 1.00 82.00 209 GLU A CA 1
ATOM 1609 C C . GLU A 1 209 ? 7.943 2.925 -25.690 1.00 82.00 209 GLU A C 1
ATOM 1611 O O . GLU A 1 209 ? 8.128 4.015 -26.228 1.00 82.00 209 GLU A O 1
ATOM 1616 N N . GLU A 1 210 ? 6.716 2.542 -25.312 1.00 83.94 210 GLU A N 1
ATOM 1617 C CA . GLU A 1 210 ? 5.525 3.373 -25.506 1.00 83.94 210 GLU A CA 1
ATOM 1618 C C . GLU A 1 210 ? 5.551 4.554 -24.525 1.00 83.94 210 GLU A C 1
ATOM 1620 O O . GLU A 1 210 ? 5.485 4.375 -23.304 1.00 83.94 210 GLU A O 1
ATOM 1625 N N . TYR A 1 211 ? 5.643 5.775 -25.051 1.00 78.06 211 TYR A N 1
ATOM 1626 C CA . TYR A 1 211 ? 5.557 6.991 -24.248 1.00 78.06 211 TYR A CA 1
ATOM 1627 C C . TYR A 1 211 ? 4.148 7.198 -23.689 1.00 78.06 211 TYR A C 1
ATOM 1629 O O . TYR A 1 211 ? 3.143 6.806 -24.284 1.00 78.06 211 TYR A O 1
ATOM 1637 N N . SER A 1 212 ? 4.063 7.861 -22.536 1.00 74.06 212 SER A N 1
ATOM 1638 C CA . SER A 1 212 ? 2.782 8.335 -22.018 1.00 74.06 212 SER A CA 1
ATOM 1639 C C . SER A 1 212 ? 2.229 9.431 -22.938 1.00 74.06 212 SER A C 1
ATOM 1641 O O . SER A 1 212 ? 2.697 10.562 -22.903 1.00 74.06 212 SER A O 1
ATOM 1643 N N . MET A 1 213 ? 1.229 9.111 -23.762 1.00 65.69 213 MET A N 1
ATOM 1644 C CA . MET A 1 213 ? 0.685 10.010 -24.797 1.00 65.69 213 MET A CA 1
ATOM 1645 C C . MET A 1 213 ? -0.218 11.139 -24.265 1.00 65.69 213 MET A C 1
ATOM 1647 O O . MET A 1 213 ? -0.954 11.757 -25.036 1.00 65.69 213 MET A O 1
ATOM 1651 N N . LEU A 1 214 ? -0.205 11.439 -22.960 1.00 71.69 214 LEU A N 1
ATOM 1652 C CA . LEU A 1 214 ? -0.868 12.660 -22.497 1.00 71.69 214 LEU A CA 1
ATOM 1653 C C . LEU A 1 214 ? -0.078 13.856 -23.023 1.00 71.69 214 LEU A C 1
ATOM 1655 O O . LEU A 1 214 ? 1.123 13.926 -22.799 1.00 71.69 214 LEU A O 1
ATOM 1659 N N . GLY A 1 215 ? -0.747 14.825 -23.656 1.00 69.75 215 GLY A N 1
ATOM 1660 C CA . GLY A 1 215 ? -0.090 15.958 -24.331 1.00 69.75 215 GLY A CA 1
ATOM 1661 C C . GLY A 1 215 ? 0.829 16.825 -23.455 1.00 69.75 215 GLY A C 1
ATOM 1662 O O . GLY A 1 215 ? 1.549 17.666 -23.980 1.00 69.75 215 GLY A O 1
ATOM 1663 N N . LYS A 1 216 ? 0.829 16.618 -22.130 1.00 73.88 216 LYS A N 1
ATOM 1664 C CA . LYS A 1 216 ? 1.769 17.234 -21.183 1.00 73.88 216 LYS A CA 1
ATOM 1665 C C . LYS A 1 216 ? 3.108 16.496 -21.041 1.00 73.88 216 LYS A C 1
ATOM 1667 O O . LYS A 1 216 ? 4.034 17.079 -20.488 1.00 73.88 216 LYS A O 1
ATOM 1672 N N . TYR A 1 217 ? 3.223 15.245 -21.488 1.00 75.44 217 TYR A N 1
ATOM 1673 C CA . TYR A 1 217 ? 4.481 14.502 -21.465 1.00 75.44 217 TYR A CA 1
ATOM 1674 C C . TYR A 1 217 ? 5.075 14.463 -22.857 1.00 75.44 217 TYR A C 1
ATOM 1676 O O . TYR A 1 217 ? 4.489 13.931 -23.796 1.00 75.44 217 TYR A O 1
ATOM 1684 N N . VAL A 1 218 ? 6.262 15.037 -22.966 1.00 75.31 218 VAL A N 1
ATOM 1685 C CA . VAL A 1 218 ? 7.033 15.045 -24.201 1.00 75.31 218 VAL A CA 1
ATOM 1686 C C . VAL A 1 218 ? 8.088 13.929 -24.151 1.00 75.31 218 VAL A C 1
ATOM 1688 O O . VAL A 1 218 ? 8.540 13.583 -23.050 1.00 75.31 218 VAL A O 1
ATOM 1691 N N . PRO A 1 219 ? 8.486 13.331 -25.290 1.00 77.38 219 PRO A N 1
ATOM 1692 C CA . PRO A 1 219 ? 9.464 12.238 -25.327 1.00 77.38 219 PRO A CA 1
ATOM 1693 C C . PRO A 1 219 ? 10.773 12.527 -24.573 1.00 77.38 219 PRO A C 1
ATOM 1695 O O . PRO A 1 219 ? 11.356 11.627 -23.967 1.00 77.38 219 PRO A O 1
ATOM 1698 N N . GLU A 1 220 ? 11.200 13.789 -24.525 1.00 80.38 220 GLU A N 1
ATOM 1699 C CA . GLU A 1 220 ? 12.400 14.274 -23.834 1.00 80.38 220 GLU A CA 1
ATOM 1700 C C . GLU A 1 220 ? 12.348 14.057 -22.313 1.00 80.38 220 GLU A C 1
ATOM 1702 O O . GLU A 1 220 ? 13.389 13.987 -21.659 1.00 80.38 220 GLU A O 1
ATOM 1707 N N . MET A 1 221 ? 11.150 13.897 -21.736 1.00 77.81 221 MET A N 1
ATOM 1708 C CA . MET A 1 221 ? 10.980 13.543 -20.323 1.00 77.81 221 MET A CA 1
ATOM 1709 C C . MET A 1 221 ? 11.298 12.070 -20.041 1.00 77.81 221 MET A C 1
ATOM 1711 O O . MET A 1 221 ? 11.429 11.686 -18.876 1.00 77.81 221 MET A O 1
ATOM 1715 N N . ASN A 1 222 ? 11.436 11.239 -21.083 1.00 76.75 222 ASN A N 1
ATOM 1716 C CA . ASN A 1 222 ? 11.709 9.805 -20.984 1.00 76.75 222 ASN A CA 1
ATOM 1717 C C . ASN A 1 222 ? 10.709 9.083 -20.056 1.00 76.75 222 ASN A C 1
ATOM 1719 O O . ASN A 1 222 ? 11.086 8.257 -19.218 1.00 76.75 222 ASN A O 1
ATOM 1723 N N . MET A 1 223 ? 9.432 9.466 -20.173 1.00 82.12 223 MET A N 1
ATOM 1724 C CA . MET A 1 223 ? 8.313 8.927 -19.403 1.00 82.12 223 MET A CA 1
ATOM 1725 C C . MET A 1 223 ? 7.545 7.895 -20.228 1.00 82.12 223 MET A C 1
ATOM 1727 O O . MET A 1 223 ? 6.722 8.236 -21.081 1.00 82.12 223 MET A O 1
ATOM 1731 N N . TYR A 1 224 ? 7.803 6.625 -19.939 1.00 83.31 224 TYR A N 1
ATOM 1732 C CA . TYR A 1 224 ? 7.101 5.504 -20.553 1.00 83.31 224 TYR A CA 1
ATOM 1733 C C . TYR A 1 224 ? 5.787 5.215 -19.834 1.00 83.31 224 TYR A C 1
ATOM 1735 O O . TYR A 1 224 ? 5.649 5.450 -18.628 1.00 83.31 224 TYR A O 1
ATOM 1743 N N . LYS A 1 225 ? 4.831 4.662 -20.571 1.00 85.19 225 LYS A N 1
ATOM 1744 C CA . LYS A 1 225 ? 3.582 4.133 -20.032 1.00 85.19 225 LYS A CA 1
ATOM 1745 C C . LYS A 1 225 ? 3.880 3.053 -18.994 1.00 85.19 225 LYS A C 1
ATOM 1747 O O . LYS A 1 225 ? 4.700 2.166 -19.221 1.00 85.19 225 LYS A O 1
ATOM 1752 N N . THR A 1 226 ? 3.218 3.131 -17.845 1.00 85.62 226 THR A N 1
ATOM 1753 C CA . THR A 1 226 ? 3.324 2.101 -16.812 1.00 85.62 226 THR A CA 1
ATOM 1754 C C . THR A 1 226 ? 2.388 0.940 -17.126 1.00 85.62 226 THR A C 1
ATOM 1756 O O . THR A 1 226 ? 1.275 1.119 -17.623 1.00 85.62 226 THR A O 1
ATOM 1759 N N . ARG A 1 227 ? 2.827 -0.275 -16.807 1.00 86.50 227 ARG A N 1
ATOM 1760 C CA . ARG A 1 227 ? 1.964 -1.453 -16.759 1.00 86.50 227 ARG A CA 1
ATOM 1761 C C . ARG A 1 227 ? 1.366 -1.598 -15.368 1.00 86.50 227 ARG A C 1
ATOM 1763 O O . ARG A 1 227 ? 1.971 -1.185 -14.379 1.00 86.50 227 ARG A O 1
ATOM 1770 N N . VAL A 1 228 ? 0.208 -2.246 -15.314 1.00 87.56 228 VAL A N 1
ATOM 1771 C CA . VAL A 1 228 ? -0.447 -2.670 -14.075 1.00 87.56 228 VAL A CA 1
ATOM 1772 C C . VAL A 1 228 ? -0.337 -4.184 -13.973 1.00 87.56 228 VAL A C 1
ATOM 1774 O O . VAL A 1 228 ? -0.602 -4.897 -14.941 1.00 87.56 228 VAL A O 1
ATOM 1777 N N . TRP A 1 229 ? 0.066 -4.690 -12.814 1.00 87.06 229 TRP A N 1
ATOM 1778 C CA . TRP A 1 229 ? 0.122 -6.124 -12.552 1.00 87.06 229 TRP A CA 1
ATOM 1779 C C . TRP A 1 229 ? -0.191 -6.440 -11.097 1.00 87.06 229 TRP A C 1
ATOM 1781 O O . TRP A 1 229 ? -0.331 -5.565 -10.244 1.00 87.06 229 TRP A O 1
ATOM 1791 N N . VAL A 1 230 ? -0.293 -7.734 -10.820 1.00 90.00 230 VAL A N 1
ATOM 1792 C CA . VAL A 1 230 ? -0.675 -8.247 -9.513 1.00 90.00 230 VAL A CA 1
ATOM 1793 C C . VAL A 1 230 ? 0.500 -8.979 -8.877 1.00 90.00 230 VAL A C 1
ATOM 1795 O O . VAL A 1 230 ? 1.130 -9.845 -9.492 1.00 90.00 230 VAL A O 1
ATOM 1798 N N . ILE A 1 231 ? 0.784 -8.642 -7.622 1.00 89.56 231 ILE A N 1
ATOM 1799 C CA . ILE A 1 231 ? 1.762 -9.337 -6.783 1.00 89.56 231 ILE A CA 1
ATOM 1800 C C . ILE A 1 231 ? 1.040 -10.078 -5.663 1.00 89.56 231 ILE A C 1
ATOM 1802 O O . ILE A 1 231 ? -0.009 -9.633 -5.194 1.00 89.56 231 ILE A O 1
ATOM 1806 N N . ALA A 1 232 ? 1.610 -11.191 -5.206 1.00 90.75 232 ALA A N 1
ATOM 1807 C CA . ALA A 1 232 ? 1.070 -11.914 -4.065 1.00 90.75 232 ALA A CA 1
ATOM 1808 C C . ALA A 1 232 ? 2.129 -12.386 -3.069 1.00 90.75 232 ALA A C 1
ATOM 1810 O O . ALA A 1 232 ? 3.299 -12.580 -3.405 1.00 90.75 232 ALA A O 1
ATOM 1811 N N . SER A 1 233 ? 1.675 -12.594 -1.835 1.00 89.44 233 SER A N 1
ATOM 1812 C CA . SER A 1 233 ? 2.434 -13.183 -0.732 1.00 89.44 233 SER A CA 1
ATOM 1813 C C . SER A 1 233 ? 1.563 -14.227 -0.032 1.00 89.44 233 SER A C 1
ATOM 1815 O O . SER A 1 233 ? 0.486 -13.916 0.471 1.00 89.44 233 SER A O 1
ATOM 1817 N N . GLN A 1 234 ? 2.028 -15.478 0.012 1.00 84.38 234 GLN A N 1
ATOM 1818 C CA . GLN A 1 234 ? 1.319 -16.594 0.662 1.00 84.38 234 GLN A CA 1
ATOM 1819 C C . GLN A 1 234 ? 1.571 -16.675 2.175 1.00 84.38 234 GLN A C 1
ATOM 1821 O O . GLN A 1 234 ? 0.918 -17.427 2.887 1.00 84.38 234 GLN A O 1
ATOM 1826 N N . ASP A 1 235 ? 2.536 -15.920 2.691 1.00 76.75 235 ASP A N 1
ATOM 1827 C CA . ASP A 1 235 ? 3.017 -16.031 4.069 1.00 76.75 235 ASP A CA 1
ATOM 1828 C C . ASP A 1 235 ? 2.734 -14.789 4.914 1.00 76.75 235 ASP A C 1
ATOM 1830 O O . ASP A 1 235 ? 3.345 -14.593 5.974 1.00 76.75 235 ASP A O 1
ATOM 1834 N N . ARG A 1 236 ? 1.800 -13.952 4.442 1.00 70.19 236 ARG A N 1
ATOM 1835 C CA . ARG A 1 236 ? 1.343 -12.725 5.110 1.00 70.19 236 ARG A CA 1
ATOM 1836 C C . ARG A 1 236 ? 2.504 -11.823 5.550 1.00 70.19 236 ARG A C 1
ATOM 1838 O O . ARG A 1 236 ? 2.385 -11.092 6.533 1.00 70.19 236 ARG A O 1
ATOM 1845 N N . VAL A 1 237 ? 3.648 -11.918 4.858 1.00 65.06 237 VAL A N 1
ATOM 1846 C CA . VAL A 1 237 ? 4.874 -11.131 5.065 1.00 65.06 237 VAL A CA 1
ATOM 1847 C C . VAL A 1 237 ? 5.408 -11.063 6.510 1.00 65.06 237 VAL A C 1
ATOM 1849 O O . VAL A 1 237 ? 6.183 -10.179 6.870 1.00 65.06 237 VAL A O 1
ATOM 1852 N N . ALA A 1 238 ? 5.043 -12.017 7.372 1.00 53.34 238 ALA A N 1
ATOM 1853 C CA . ALA A 1 238 ? 5.264 -11.890 8.815 1.00 53.34 238 ALA A CA 1
ATOM 1854 C C . ALA A 1 238 ? 6.696 -12.215 9.292 1.00 53.34 238 ALA A C 1
ATOM 1856 O O . ALA A 1 238 ? 7.022 -11.943 10.453 1.00 53.34 238 ALA A O 1
ATOM 1857 N N . ARG A 1 239 ? 7.553 -12.808 8.447 1.00 53.09 239 ARG A N 1
ATOM 1858 C CA . ARG A 1 239 ? 8.888 -13.298 8.844 1.00 53.09 239 ARG A CA 1
ATOM 1859 C C . ARG A 1 239 ? 10.019 -12.666 8.008 1.00 53.09 239 ARG A C 1
ATOM 1861 O O . ARG A 1 239 ? 9.801 -12.308 6.853 1.00 53.09 239 ARG A O 1
ATOM 1868 N N . PRO A 1 240 ? 11.238 -12.530 8.557 1.00 45.22 240 PRO A N 1
ATOM 1869 C CA . PRO A 1 240 ? 12.419 -12.184 7.766 1.00 45.22 240 PRO A CA 1
ATOM 1870 C C . PRO A 1 240 ? 12.649 -13.190 6.625 1.00 45.22 240 PRO A C 1
ATOM 1872 O O . PRO A 1 240 ? 12.400 -14.383 6.794 1.00 45.22 240 PRO A O 1
ATOM 1875 N N . GLY A 1 241 ? 13.105 -12.712 5.462 1.00 51.69 241 GLY A N 1
ATOM 1876 C CA . GLY A 1 241 ? 13.397 -13.551 4.288 1.00 51.69 241 GLY A CA 1
ATOM 1877 C C . GLY A 1 241 ? 12.192 -13.906 3.406 1.00 51.69 241 GLY A C 1
ATOM 1878 O O . GLY A 1 241 ? 12.357 -14.630 2.425 1.00 51.69 241 GLY A O 1
ATOM 1879 N N . LYS A 1 242 ? 10.994 -13.401 3.726 1.00 69.44 242 LYS A N 1
ATOM 1880 C CA . LYS A 1 242 ? 9.790 -13.585 2.902 1.00 69.44 242 LYS A CA 1
ATOM 1881 C C . LYS A 1 242 ? 9.767 -12.653 1.692 1.00 69.44 242 LYS A C 1
ATOM 1883 O O . LYS A 1 242 ? 10.485 -11.651 1.664 1.00 69.44 242 LYS A O 1
ATOM 1888 N N . ARG A 1 243 ? 8.985 -13.022 0.673 1.00 75.38 243 ARG A N 1
ATOM 1889 C CA . ARG A 1 243 ? 8.998 -12.372 -0.645 1.00 75.38 243 ARG A CA 1
ATOM 1890 C C . ARG A 1 243 ? 7.594 -12.169 -1.191 1.00 75.38 243 ARG A C 1
ATOM 1892 O O . ARG A 1 243 ? 6.713 -12.998 -0.976 1.00 75.38 243 ARG A O 1
ATOM 1899 N N . TRP A 1 244 ? 7.430 -11.081 -1.930 1.00 80.00 244 TRP A N 1
ATOM 1900 C CA . TRP A 1 244 ? 6.321 -10.911 -2.861 1.00 80.00 244 TRP A CA 1
ATOM 1901 C C . TRP A 1 244 ? 6.739 -11.425 -4.230 1.00 80.00 244 TRP A C 1
ATOM 1903 O O . TRP A 1 244 ? 7.848 -11.137 -4.685 1.00 80.00 244 TRP A O 1
ATOM 1913 N N . VAL A 1 245 ? 5.845 -12.165 -4.881 1.00 80.12 245 VAL A N 1
ATOM 1914 C CA . VAL A 1 245 ? 6.072 -12.708 -6.223 1.00 80.12 245 VAL A CA 1
ATOM 1915 C C . VAL A 1 245 ? 4.996 -12.221 -7.185 1.00 80.12 245 VAL A C 1
ATOM 1917 O O . VAL A 1 245 ? 3.835 -12.040 -6.810 1.00 80.12 245 VAL A O 1
ATOM 1920 N N . LEU A 1 246 ? 5.394 -12.014 -8.435 1.00 76.44 246 LEU A N 1
ATOM 1921 C CA . LEU A 1 246 ? 4.501 -11.685 -9.538 1.00 76.44 246 LEU A CA 1
ATOM 1922 C C . LEU A 1 246 ? 3.562 -12.864 -9.826 1.00 76.44 246 LEU A C 1
ATOM 1924 O O . LEU A 1 246 ? 4.031 -13.989 -9.978 1.00 76.44 246 LEU A O 1
ATOM 1928 N N . GLN A 1 247 ? 2.255 -12.612 -9.912 1.00 73.81 247 GLN A N 1
ATOM 1929 C CA . GLN A 1 247 ? 1.254 -13.652 -10.213 1.00 73.81 247 GLN A CA 1
ATOM 1930 C C . GLN A 1 247 ? 0.845 -13.697 -11.692 1.00 73.81 247 GLN A C 1
ATOM 1932 O O . GLN A 1 247 ? 0.127 -14.597 -12.112 1.00 73.81 247 GLN A O 1
ATOM 1937 N N . GLY A 1 248 ? 1.321 -12.742 -12.490 1.00 57.44 248 GLY A N 1
ATOM 1938 C CA . GLY A 1 248 ? 1.106 -12.681 -13.929 1.00 57.44 248 GLY A CA 1
ATOM 1939 C C . GLY A 1 248 ? 1.329 -11.268 -14.456 1.00 57.44 248 GLY A C 1
ATOM 1940 O O . GLY A 1 248 ? 1.112 -10.287 -13.744 1.00 57.44 248 GLY A O 1
ATOM 1941 N N . THR A 1 249 ? 1.764 -11.164 -15.706 1.00 52.94 249 THR A N 1
ATOM 1942 C CA . THR A 1 249 ? 1.639 -9.942 -16.499 1.00 52.94 249 THR A CA 1
ATOM 1943 C C . THR A 1 249 ? 0.525 -10.201 -17.500 1.00 52.94 249 THR A C 1
ATOM 1945 O O . THR A 1 249 ? 0.578 -11.185 -18.237 1.00 52.94 249 THR A O 1
ATOM 1948 N N . GLY A 1 250 ? -0.517 -9.369 -17.511 1.00 43.41 250 GLY A N 1
ATOM 1949 C CA . GLY A 1 250 ? -1.418 -9.361 -18.658 1.00 43.41 250 GLY A CA 1
ATOM 1950 C C . GLY A 1 250 ? -0.562 -9.061 -19.885 1.00 43.41 250 GLY A C 1
ATOM 1951 O O . GLY A 1 250 ? 0.067 -8.003 -19.946 1.00 43.41 250 GLY A O 1
ATOM 1952 N N . ARG A 1 251 ? -0.428 -10.022 -20.802 1.00 38.31 251 ARG A N 1
ATOM 1953 C CA . ARG A 1 251 ? 0.091 -9.717 -22.133 1.00 38.31 251 ARG A CA 1
ATOM 1954 C C . ARG A 1 251 ? -1.039 -8.976 -22.839 1.00 38.31 251 ARG A C 1
ATOM 1956 O O . ARG A 1 251 ? -2.071 -9.589 -23.093 1.00 38.31 251 ARG A O 1
ATOM 1963 N N . ASN A 1 252 ? -0.857 -7.674 -23.044 1.00 40.50 252 ASN A N 1
ATOM 1964 C CA . ASN A 1 252 ? -1.586 -6.963 -24.090 1.00 40.50 252 ASN A CA 1
ATOM 1965 C C . ASN A 1 252 ? -1.082 -7.446 -25.448 1.00 40.50 252 ASN A C 1
ATOM 1967 O O . ASN A 1 252 ? 0.143 -7.713 -25.538 1.00 40.50 252 ASN A O 1
#

Radius of gyration: 22.08 Å; chains: 1; bounding box: 89×51×44 Å

Sequence (252 aa):
MPPSRSRHSISPSIRPQSNRQEIQILLSHHTQPRFLRLAASLSTWSAANGDEESDDPRIKVTVGSSTLVSARFDSVVHKLADGSLFVQGNRSTDGGKTWTNSPAPVRAGFHDKWRQSAGCVLRDGTFIGLGSRPEFTRLDRRILKVYRSKDNLQTVVGPKDVVLDIPSGPGGRSETGEYTGAAVVEHSLIERQDGTLIACAYGWWKGDEEYSMLGKYVPEMNMYKTRVWVIASQDRVARPGKRWVLQGTGRN